Protein AF-A0A7R9KRB8-F1 (afdb_monomer_lite)

Structure (mmCIF, N/CA/C/O backbone):
data_AF-A0A7R9KRB8-F1
#
_entry.id   AF-A0A7R9KRB8-F1
#
loop_
_atom_site.group_PDB
_atom_site.id
_atom_site.type_symbol
_atom_site.label_atom_id
_atom_site.label_alt_id
_atom_site.label_comp_id
_atom_site.label_asym_id
_atom_site.label_entity_id
_atom_site.label_seq_id
_atom_site.pdbx_PDB_ins_code
_atom_site.Cartn_x
_atom_site.Cartn_y
_atom_site.Cartn_z
_atom_site.occupancy
_atom_site.B_iso_or_equiv
_atom_site.auth_seq_id
_atom_site.auth_comp_id
_atom_site.auth_asym_id
_atom_site.auth_atom_id
_atom_site.pdbx_PDB_model_num
ATOM 1 N N . MET A 1 1 ? -41.876 3.406 132.185 1.00 37.59 1 MET A N 1
ATOM 2 C CA . MET A 1 1 ? -42.621 2.315 131.528 1.00 37.59 1 MET A CA 1
ATOM 3 C C . MET A 1 1 ? -42.633 2.587 130.042 1.00 37.59 1 MET A C 1
ATOM 5 O O . MET A 1 1 ? -43.017 3.668 129.621 1.00 37.59 1 MET A O 1
ATOM 9 N N . SER A 1 2 ? -42.085 1.632 129.310 1.00 41.81 2 SER A N 1
ATOM 10 C CA . SER A 1 2 ? -41.877 1.584 127.869 1.00 41.81 2 SER A CA 1
ATOM 11 C C . SER A 1 2 ? -43.194 1.666 127.100 1.00 41.81 2 SER A C 1
ATOM 13 O O . SER A 1 2 ? -44.158 1.015 127.492 1.00 41.81 2 SER A O 1
ATOM 15 N N . ASN A 1 3 ? -43.205 2.352 125.956 1.00 42.97 3 ASN A N 1
ATOM 16 C CA . ASN A 1 3 ? -43.980 1.861 124.822 1.00 42.97 3 ASN A CA 1
ATOM 17 C C . ASN A 1 3 ? -43.290 2.239 123.508 1.00 42.97 3 ASN A C 1
ATOM 19 O O . ASN A 1 3 ? -43.090 3.409 123.193 1.00 42.97 3 ASN A O 1
ATOM 23 N N . GLN A 1 4 ? -42.863 1.202 122.799 1.00 48.78 4 GLN A N 1
ATOM 24 C CA . G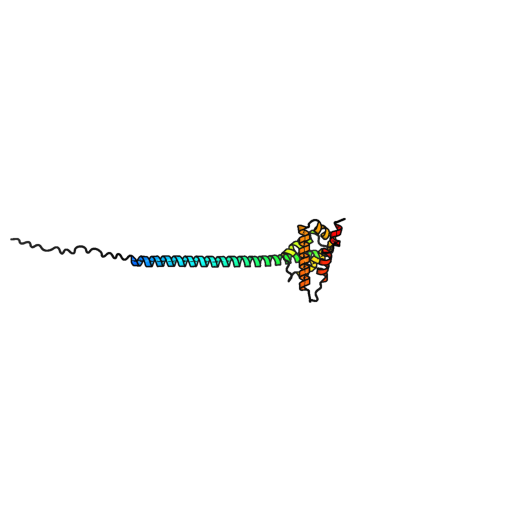LN A 1 4 ? -42.129 1.223 121.545 1.00 48.78 4 GLN A CA 1
ATOM 25 C C . GLN A 1 4 ? -43.166 0.984 120.444 1.00 48.78 4 GLN A C 1
ATOM 27 O O . GLN A 1 4 ? -43.816 -0.059 120.444 1.00 48.78 4 GLN A O 1
ATOM 32 N N . MET A 1 5 ? -43.365 1.950 119.544 1.00 44.25 5 MET A N 1
ATOM 33 C CA . MET A 1 5 ? -44.332 1.830 118.449 1.00 44.25 5 MET A CA 1
ATOM 34 C C . MET A 1 5 ? -43.597 1.727 117.108 1.00 44.25 5 MET A C 1
ATOM 36 O O . MET A 1 5 ? -42.874 2.632 116.701 1.00 44.25 5 MET A O 1
ATOM 40 N N . PHE A 1 6 ? -43.770 0.568 116.475 1.00 51.28 6 PHE A N 1
ATOM 41 C CA . PHE A 1 6 ? -43.359 0.210 115.119 1.00 51.28 6 PHE A CA 1
ATOM 42 C C . PHE A 1 6 ? -44.205 0.932 114.056 1.00 51.28 6 PHE A C 1
ATOM 44 O O . PHE A 1 6 ? -45.416 1.066 114.218 1.00 51.28 6 PHE A O 1
ATOM 51 N N . GLY A 1 7 ? -43.589 1.254 112.917 1.00 51.91 7 GLY A N 1
ATOM 52 C CA . GLY A 1 7 ? -44.256 1.554 111.641 1.00 51.91 7 GLY A CA 1
ATOM 53 C C . GLY A 1 7 ? -43.332 2.372 110.735 1.00 51.91 7 GLY A C 1
ATOM 54 O O . GLY A 1 7 ? -42.662 3.274 111.214 1.00 51.91 7 GLY A O 1
ATOM 55 N N . TYR A 1 8 ? -43.187 2.139 109.436 1.00 47.53 8 TYR A N 1
ATOM 56 C CA . TYR A 1 8 ? -43.661 1.109 108.512 1.00 47.53 8 TYR A CA 1
ATOM 57 C C . TYR A 1 8 ? -42.683 1.213 107.317 1.00 47.53 8 TYR A C 1
ATOM 59 O O . TYR A 1 8 ? -42.335 2.323 106.917 1.00 47.53 8 TYR A O 1
ATOM 67 N N . PHE A 1 9 ? -42.155 0.101 106.802 1.00 59.69 9 PHE A N 1
ATOM 68 C CA . PHE A 1 9 ? -41.249 0.101 105.644 1.00 59.69 9 PHE A CA 1
ATOM 69 C C . PHE A 1 9 ? -42.075 0.339 104.373 1.00 59.69 9 PHE A C 1
ATOM 71 O O . PHE A 1 9 ? -42.878 -0.515 104.000 1.00 59.69 9 PHE A O 1
ATOM 78 N N . ASP A 1 10 ? -41.909 1.503 103.743 1.00 55.25 10 ASP A N 1
ATOM 79 C CA . ASP A 1 10 ? -42.613 1.882 102.515 1.00 55.25 10 ASP A CA 1
ATOM 80 C C . ASP A 1 10 ? -41.966 1.155 101.328 1.00 55.25 10 ASP A C 1
ATOM 82 O O . ASP A 1 10 ? -40.911 1.527 100.810 1.00 55.25 10 ASP A O 1
ATOM 86 N N . GLY A 1 11 ? -42.534 -0.002 100.999 1.00 60.03 11 GLY A N 1
ATOM 87 C CA . GLY A 1 11 ? -42.028 -0.895 99.971 1.00 60.03 11 GLY A CA 1
ATOM 88 C C . GLY A 1 11 ? -42.257 -0.343 98.570 1.00 60.03 11 GLY A C 1
ATOM 89 O O . GLY A 1 11 ? -43.157 -0.814 97.879 1.00 60.03 11 GLY A O 1
ATOM 90 N N . ASP A 1 12 ? -41.400 0.566 98.100 1.00 58.06 12 ASP A N 1
ATOM 91 C CA . ASP A 1 12 ? -41.317 0.863 96.667 1.00 58.06 12 ASP A CA 1
ATOM 92 C C . ASP A 1 12 ? -40.501 -0.247 95.976 1.00 58.06 12 ASP A C 1
ATOM 94 O O . ASP A 1 12 ? -39.284 -0.194 95.762 1.00 58.06 12 ASP A O 1
ATOM 98 N N . PHE A 1 13 ? -41.194 -1.362 95.743 1.00 60.25 13 PHE A N 1
ATOM 99 C CA . PHE A 1 13 ? -40.673 -2.569 95.119 1.00 60.25 13 PHE A CA 1
ATOM 100 C C . PHE A 1 13 ? -40.268 -2.257 93.672 1.00 60.25 13 PHE A C 1
ATOM 102 O O . PHE A 1 13 ? -41.105 -1.906 92.842 1.00 60.25 13 PHE A O 1
ATOM 109 N N . ARG A 1 14 ? -38.967 -2.396 93.378 1.00 61.25 14 ARG A N 1
ATOM 110 C CA . ARG A 1 14 ? -38.316 -2.267 92.058 1.00 61.25 14 ARG A CA 1
ATOM 111 C C . ARG A 1 14 ? -39.286 -2.448 90.878 1.00 61.25 14 ARG A C 1
ATOM 113 O O . ARG A 1 14 ? -39.658 -3.575 90.539 1.00 61.25 14 ARG A O 1
ATOM 120 N N . ARG A 1 15 ? -39.642 -1.350 90.201 1.00 64.94 15 ARG A N 1
ATOM 121 C CA . ARG A 1 15 ? -40.365 -1.406 88.921 1.00 64.94 15 ARG A CA 1
ATOM 122 C C . ARG A 1 15 ? -39.538 -2.210 87.917 1.00 64.94 15 ARG A C 1
ATOM 124 O O . ARG A 1 15 ? -38.358 -1.928 87.709 1.00 64.94 15 ARG A O 1
ATOM 131 N N . ARG A 1 16 ? -40.147 -3.222 87.292 1.00 65.81 16 ARG A N 1
ATOM 132 C CA . ARG A 1 16 ? -39.513 -3.947 86.182 1.00 65.81 16 ARG A CA 1
ATOM 133 C C . ARG A 1 16 ? -39.271 -2.959 85.030 1.00 65.81 16 ARG A C 1
ATOM 135 O O . ARG A 1 16 ? -40.171 -2.170 84.738 1.00 65.81 16 ARG A O 1
ATOM 142 N N . PRO A 1 17 ? -38.102 -2.986 84.370 1.00 66.75 17 PRO A N 1
ATOM 143 C CA . PRO A 1 17 ? -37.862 -2.132 83.215 1.00 66.75 17 PRO A CA 1
ATOM 144 C C . PRO A 1 17 ? -38.859 -2.483 82.104 1.00 66.75 17 PRO A C 1
ATOM 146 O O . PRO A 1 17 ? -39.008 -3.652 81.747 1.00 66.75 17 PRO A O 1
ATOM 149 N N . GLN A 1 18 ? -39.551 -1.479 81.560 1.00 65.00 18 GLN A N 1
ATOM 150 C CA . GLN A 1 18 ? -40.370 -1.661 80.364 1.00 65.00 18 GLN A CA 1
ATOM 151 C C . GLN A 1 18 ? -39.440 -1.961 79.183 1.00 65.00 18 GLN A C 1
ATOM 153 O O . GLN A 1 18 ? -38.725 -1.083 78.703 1.00 65.00 18 GLN A O 1
ATOM 158 N N . GLN A 1 19 ? -39.423 -3.212 78.728 1.00 65.69 19 GLN A N 1
ATOM 159 C CA . GLN A 1 19 ? -38.705 -3.605 77.521 1.00 65.69 19 GLN A CA 1
ATOM 160 C C . GLN A 1 19 ? -39.607 -3.400 76.305 1.00 65.69 19 GLN A C 1
ATOM 162 O O . GLN A 1 19 ? -40.606 -4.098 76.134 1.00 65.69 19 GLN A O 1
ATOM 167 N N . SER A 1 20 ? -39.247 -2.451 75.441 1.00 63.66 20 SER A N 1
ATOM 168 C CA . SER A 1 20 ? -39.854 -2.340 74.119 1.00 63.66 20 SER A CA 1
ATOM 169 C C . SER A 1 20 ? -39.277 -3.427 73.203 1.00 63.66 20 SER A C 1
ATOM 171 O O . SER A 1 20 ? -38.122 -3.386 72.788 1.00 63.66 20 SER A O 1
ATOM 173 N N . LEU A 1 21 ? -40.099 -4.416 72.849 1.00 61.06 21 LEU A N 1
ATOM 174 C CA . LEU A 1 21 ? -39.778 -5.461 71.863 1.00 61.06 21 LEU A CA 1
ATOM 175 C C . LEU A 1 21 ? -39.937 -4.943 70.415 1.00 61.06 21 LEU A C 1
ATOM 177 O O . LEU A 1 21 ? -40.428 -5.638 69.528 1.00 61.06 21 LEU A O 1
ATOM 181 N N . GLY A 1 22 ? -39.571 -3.682 70.169 1.00 58.72 22 GLY A N 1
ATOM 182 C CA . GLY A 1 22 ? -39.766 -2.991 68.894 1.00 58.72 22 GLY A CA 1
ATOM 183 C C . GLY A 1 22 ? -38.735 -3.396 67.839 1.00 58.72 22 GLY A C 1
ATOM 184 O O . GLY A 1 22 ? -37.828 -2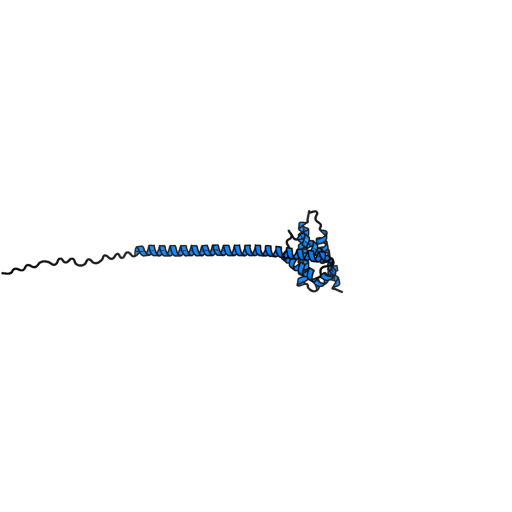.629 67.535 1.00 58.72 22 GLY A O 1
ATOM 185 N N . GLY A 1 23 ? -38.862 -4.599 67.272 1.00 57.09 23 GLY A N 1
ATOM 186 C CA . GLY A 1 23 ? -37.999 -5.100 66.188 1.00 57.09 23 GLY A CA 1
ATOM 187 C C . GLY A 1 23 ? -38.327 -4.562 64.785 1.00 57.09 23 GLY A C 1
ATOM 188 O O . GLY A 1 23 ? -37.501 -4.669 63.883 1.00 57.09 23 GLY A O 1
ATOM 189 N N . SER A 1 24 ? -39.496 -3.943 64.602 1.00 55.19 24 SER A N 1
ATOM 190 C CA . SER A 1 24 ? -40.029 -3.500 63.298 1.00 55.19 24 SER A CA 1
ATOM 191 C C . SER A 1 24 ? -39.177 -2.418 62.604 1.00 55.19 24 SER A C 1
ATOM 193 O O . SER A 1 24 ? -39.033 -2.427 61.382 1.00 55.19 24 SER A O 1
ATOM 195 N N . HIS A 1 25 ? -38.521 -1.533 63.362 1.00 55.47 25 HIS A N 1
ATOM 196 C CA . HIS A 1 25 ? -37.735 -0.431 62.787 1.00 55.47 25 HIS A CA 1
ATOM 197 C C . HIS A 1 25 ? -36.377 -0.873 62.202 1.00 55.47 25 HIS A C 1
ATOM 199 O O . HIS A 1 25 ? -35.818 -0.215 61.326 1.00 55.47 25 HIS A O 1
ATOM 205 N N . ARG A 1 26 ? -35.844 -2.024 62.643 1.00 59.38 26 ARG A N 1
ATOM 206 C CA . ARG A 1 26 ? -34.577 -2.578 62.130 1.00 59.38 26 ARG A CA 1
ATOM 207 C C . ARG A 1 26 ? -34.716 -3.198 60.741 1.00 59.38 26 ARG A C 1
ATOM 209 O O . ARG A 1 26 ? -33.740 -3.231 59.995 1.00 59.38 26 ARG A O 1
ATOM 216 N N . GLU A 1 27 ? -35.898 -3.691 60.385 1.00 59.88 27 GLU A N 1
ATOM 217 C CA . GLU A 1 27 ? -36.124 -4.368 59.105 1.00 59.88 27 GLU A CA 1
ATOM 218 C C . GLU A 1 27 ? -36.178 -3.374 57.939 1.00 59.88 27 GLU A C 1
ATOM 220 O O . GLU A 1 27 ? -35.504 -3.573 56.928 1.00 59.88 27 GLU A O 1
ATOM 225 N N . THR A 1 28 ? -36.850 -2.236 58.136 1.00 62.00 28 THR A N 1
ATOM 226 C CA . THR A 1 28 ? -36.829 -1.096 57.205 1.00 62.00 28 THR A CA 1
ATOM 227 C C . THR A 1 28 ? -35.417 -0.527 57.056 1.00 62.00 28 THR A C 1
ATOM 229 O O . THR A 1 28 ? -34.966 -0.288 55.938 1.00 62.00 28 THR A O 1
ATOM 232 N N . GLN A 1 29 ? -34.666 -0.399 58.156 1.00 73.19 29 GLN A N 1
ATOM 233 C CA . GLN A 1 29 ? -33.273 0.059 58.126 1.00 73.19 29 GLN A CA 1
ATOM 234 C C . GLN A 1 29 ? -32.351 -0.918 57.371 1.00 73.19 29 GLN A C 1
ATOM 236 O O . GLN A 1 29 ? -31.509 -0.498 56.581 1.00 73.19 29 GLN A O 1
ATOM 241 N N . ARG A 1 30 ? -32.526 -2.234 57.551 1.00 79.88 30 ARG A N 1
ATOM 242 C CA . ARG A 1 30 ? -31.774 -3.262 56.812 1.00 79.88 30 ARG A CA 1
ATOM 243 C C . ARG A 1 30 ? -32.102 -3.247 55.320 1.00 79.88 30 ARG A C 1
ATOM 245 O O . ARG A 1 30 ? -31.184 -3.331 54.510 1.00 79.88 30 ARG A O 1
ATOM 252 N N . GLN A 1 31 ? -33.378 -3.143 54.951 1.00 82.12 31 GLN A N 1
ATOM 253 C CA . GLN A 1 31 ? -33.792 -3.055 53.547 1.00 82.12 31 GLN A CA 1
ATOM 254 C C . GLN A 1 31 ? -33.225 -1.804 52.869 1.00 82.12 31 GLN A C 1
ATOM 256 O O . GLN A 1 31 ? -32.686 -1.908 51.770 1.00 82.12 31 GLN A O 1
ATOM 261 N N . GLN A 1 32 ? -33.237 -0.656 53.550 1.00 83.62 32 GLN A N 1
ATOM 262 C CA . GLN A 1 32 ? -32.617 0.578 53.056 1.00 83.62 32 GLN A CA 1
ATOM 263 C C . GLN A 1 32 ? -31.101 0.433 52.860 1.00 83.62 32 GLN A C 1
ATOM 265 O O . GLN A 1 32 ? -30.566 0.865 51.840 1.00 83.62 32 GLN A O 1
ATOM 270 N N . LEU A 1 33 ? -30.398 -0.222 53.792 1.00 84.50 33 LEU A N 1
ATOM 271 C CA . LEU A 1 33 ? -28.965 -0.509 53.647 1.00 84.50 33 LEU A CA 1
ATOM 272 C C . LEU A 1 33 ? -28.678 -1.440 52.460 1.00 84.50 33 LEU A C 1
ATOM 274 O O . LEU A 1 33 ? -27.718 -1.219 51.724 1.00 84.50 33 LEU A O 1
ATOM 278 N N . LEU A 1 34 ? -29.511 -2.464 52.255 1.00 89.44 34 LEU A N 1
ATOM 279 C CA . LEU A 1 34 ? -29.391 -3.380 51.118 1.00 89.44 34 LEU A CA 1
ATOM 280 C C . LEU A 1 34 ? -29.654 -2.671 49.788 1.00 89.44 34 LEU A C 1
ATOM 282 O O . LEU A 1 34 ? -28.909 -2.888 48.834 1.00 89.44 34 LEU A O 1
ATOM 286 N N . GLN A 1 35 ? -30.669 -1.808 49.733 1.00 90.50 35 GLN A N 1
ATOM 287 C CA . GLN A 1 35 ? -30.987 -1.021 48.546 1.00 90.50 35 GLN A CA 1
ATOM 288 C C . GLN A 1 35 ? -29.840 -0.071 48.194 1.00 90.50 35 GLN A C 1
ATOM 290 O O . GLN A 1 35 ? -29.365 -0.088 47.061 1.00 90.50 35 GLN A O 1
ATOM 295 N N . LYS A 1 36 ? -29.315 0.664 49.179 1.00 91.06 36 LYS A N 1
ATOM 296 C CA . LYS A 1 36 ? -28.156 1.541 48.985 1.00 91.06 36 LYS A CA 1
ATOM 297 C C . LYS A 1 36 ? -26.931 0.765 48.491 1.00 91.06 36 LYS A C 1
ATOM 299 O O . LYS A 1 36 ? -26.280 1.174 47.536 1.00 91.06 36 LYS A O 1
ATOM 304 N N . ALA A 1 37 ? -26.648 -0.398 49.081 1.00 92.19 37 ALA A N 1
ATOM 305 C CA . ALA A 1 37 ? -25.544 -1.249 48.642 1.00 92.19 37 ALA A CA 1
ATOM 306 C C . ALA A 1 37 ? -25.741 -1.800 47.215 1.00 92.19 37 ALA A C 1
ATOM 308 O O . ALA A 1 37 ? -24.759 -2.004 46.498 1.00 92.19 37 ALA A O 1
ATOM 309 N N . ALA A 1 38 ? -26.984 -2.066 46.799 1.00 93.19 38 ALA A N 1
ATOM 310 C CA . ALA A 1 38 ? -27.311 -2.501 45.442 1.00 93.19 38 ALA A CA 1
ATOM 311 C C . ALA A 1 38 ? -27.150 -1.361 44.423 1.00 93.19 38 ALA A C 1
ATOM 313 O O . ALA A 1 38 ? -26.552 -1.573 43.369 1.00 93.19 38 ALA A O 1
ATOM 314 N N . GLU A 1 39 ? -27.607 -0.154 44.757 1.00 93.69 39 GLU A N 1
ATOM 315 C CA . GLU A 1 39 ? -27.417 1.051 43.941 1.00 93.69 39 GLU A CA 1
ATOM 316 C C . GLU A 1 39 ? -25.924 1.368 43.768 1.00 93.69 39 GLU A C 1
ATOM 318 O O . GLU A 1 39 ? -25.446 1.464 42.641 1.00 93.69 39 GLU A O 1
ATOM 323 N N . GLU A 1 40 ? -25.138 1.352 44.848 1.00 94.25 40 GLU A N 1
ATOM 324 C CA . GLU A 1 40 ? -23.680 1.541 44.785 1.00 94.25 40 GLU A CA 1
ATOM 325 C C . GLU A 1 40 ? -22.958 0.467 43.950 1.00 94.25 40 GLU A C 1
ATOM 327 O O . GLU A 1 40 ? -21.878 0.706 43.400 1.00 94.25 40 GLU A O 1
ATOM 332 N N . ARG A 1 41 ? -23.488 -0.761 43.874 1.00 94.00 41 ARG A N 1
ATOM 333 C CA . ARG A 1 41 ? -22.947 -1.800 42.977 1.00 94.00 41 ARG A CA 1
ATOM 334 C C . ARG A 1 41 ? -23.279 -1.489 41.526 1.00 94.00 41 ARG A C 1
ATOM 336 O O . ARG A 1 41 ? -22.373 -1.536 40.696 1.00 94.00 41 ARG A O 1
ATOM 343 N N . ARG A 1 42 ? -24.531 -1.130 41.243 1.00 95.88 42 ARG A N 1
ATOM 344 C CA . ARG A 1 42 ? -24.981 -0.753 39.900 1.00 95.88 42 ARG A CA 1
ATOM 345 C C . ARG A 1 42 ? -24.167 0.420 39.359 1.00 95.88 42 ARG A C 1
ATOM 347 O O . ARG A 1 42 ? -23.668 0.342 38.241 1.00 95.88 42 ARG A O 1
ATOM 354 N N . ASP A 1 43 ? -23.945 1.446 40.173 1.00 96.62 43 ASP A N 1
ATOM 355 C CA . ASP A 1 43 ? -23.185 2.632 39.773 1.00 96.62 43 ASP A CA 1
ATOM 356 C C . ASP A 1 43 ? -21.711 2.291 39.495 1.00 96.62 43 ASP A C 1
ATOM 358 O O . ASP A 1 43 ? -21.118 2.767 38.522 1.00 96.62 43 ASP A O 1
ATOM 362 N N . ARG A 1 44 ? -21.112 1.395 40.296 1.00 95.94 44 ARG A N 1
ATOM 363 C CA . ARG A 1 44 ? -19.754 0.881 40.043 1.00 95.94 44 ARG A CA 1
ATOM 364 C C . ARG A 1 44 ? -19.668 0.079 38.748 1.00 95.94 44 ARG A C 1
ATOM 366 O O . ARG A 1 44 ? -18.684 0.211 38.021 1.00 95.94 44 ARG A O 1
ATOM 373 N N . GLU A 1 45 ? -20.654 -0.762 38.458 1.00 96.88 45 GLU A N 1
ATOM 374 C CA . GLU A 1 45 ? -20.706 -1.536 37.214 1.00 96.88 45 GLU A CA 1
ATOM 375 C C . GLU A 1 45 ? -20.904 -0.636 35.995 1.00 96.88 45 GLU A C 1
ATOM 377 O O . GLU A 1 45 ? -20.213 -0.805 34.987 1.00 96.88 45 GLU A O 1
ATOM 382 N N . GLU A 1 46 ? -21.769 0.370 36.099 1.00 97.00 46 GLU A N 1
ATOM 383 C CA . GLU A 1 46 ? -21.975 1.348 35.039 1.00 97.00 46 GLU A CA 1
ATOM 384 C C . GLU A 1 46 ? -20.701 2.159 34.770 1.00 97.00 46 GLU A C 1
ATOM 386 O O . GLU A 1 46 ? -20.289 2.299 33.614 1.00 97.00 46 GLU A O 1
ATOM 391 N N . LEU A 1 47 ? -20.014 2.626 35.817 1.00 97.38 47 LEU A N 1
ATOM 392 C CA . LEU A 1 47 ? -18.740 3.329 35.679 1.00 97.38 47 LEU A CA 1
ATOM 393 C C . LEU A 1 47 ? -17.664 2.448 35.029 1.00 97.38 47 LEU A C 1
ATOM 395 O O . LEU A 1 47 ? -16.939 2.912 34.143 1.00 97.38 47 LEU A O 1
ATOM 399 N N . ARG A 1 48 ? -17.574 1.169 35.420 1.00 97.81 48 ARG A N 1
ATOM 400 C CA . ARG A 1 48 ? -16.662 0.196 34.792 1.00 97.81 48 ARG A CA 1
ATOM 401 C C . ARG A 1 48 ? -16.991 0.011 33.317 1.00 97.81 48 ARG A C 1
ATOM 403 O O . ARG A 1 48 ? -16.088 0.056 32.486 1.00 97.81 48 ARG A O 1
ATOM 410 N N . ARG A 1 49 ? -18.273 -0.140 32.974 1.00 97.56 49 ARG A N 1
ATOM 411 C CA . ARG A 1 49 ? -18.725 -0.277 31.584 1.00 97.56 49 ARG A CA 1
ATOM 412 C C . ARG A 1 49 ? -18.350 0.951 30.759 1.00 97.56 49 ARG A C 1
ATOM 414 O O . ARG A 1 49 ? -17.741 0.799 29.704 1.00 97.56 49 ARG A O 1
ATOM 421 N N . ARG A 1 50 ? -18.650 2.156 31.253 1.00 97.94 50 ARG A N 1
ATOM 422 C CA . ARG A 1 50 ? -18.304 3.422 30.583 1.00 97.94 50 ARG A CA 1
ATOM 423 C C . ARG A 1 50 ? -16.793 3.552 30.382 1.00 97.94 50 ARG A C 1
ATOM 425 O O . ARG A 1 50 ? -16.353 3.870 29.279 1.00 97.94 50 ARG A O 1
ATOM 432 N N . THR A 1 51 ? -16.006 3.236 31.409 1.00 98.31 51 THR A N 1
ATOM 433 C CA . THR A 1 51 ? -14.536 3.244 31.339 1.00 98.31 51 THR A CA 1
ATOM 434 C C . THR A 1 51 ? -14.016 2.255 30.296 1.00 98.31 51 THR A C 1
ATOM 436 O O . THR A 1 51 ? -13.197 2.625 29.459 1.00 98.31 51 THR A O 1
ATOM 439 N N . ASN A 1 52 ? -14.531 1.024 30.275 1.00 98.31 52 ASN A N 1
ATOM 440 C CA . ASN A 1 52 ? -14.129 0.013 29.296 1.00 98.31 52 ASN A CA 1
ATOM 441 C C . ASN A 1 52 ? -14.472 0.438 27.863 1.00 98.31 52 ASN A C 1
ATOM 443 O O . ASN A 1 52 ? -13.627 0.336 26.975 1.00 98.31 52 ASN A O 1
ATOM 447 N N . CYS A 1 53 ? -15.673 0.979 27.637 1.00 98.25 53 CYS A N 1
ATOM 448 C CA . CYS A 1 53 ? -16.048 1.535 26.337 1.00 98.25 53 CYS A CA 1
ATOM 449 C C . CYS A 1 53 ? -15.093 2.661 25.914 1.00 98.25 53 CYS A C 1
ATOM 451 O O . CYS A 1 53 ? -14.626 2.675 24.774 1.00 98.25 53 CYS A O 1
ATOM 453 N N . ALA A 1 54 ? -14.749 3.568 26.834 1.00 98.44 54 ALA A N 1
ATOM 454 C CA . ALA A 1 54 ? -13.795 4.637 26.563 1.00 98.44 54 ALA A CA 1
ATOM 455 C C . ALA A 1 54 ? -12.405 4.089 26.195 1.00 98.44 54 ALA A C 1
ATOM 457 O O . ALA A 1 54 ? -11.810 4.563 25.230 1.00 98.44 54 ALA A O 1
ATOM 458 N N . ILE A 1 55 ? -11.905 3.064 26.896 1.00 98.38 55 ILE A N 1
ATOM 459 C CA . ILE A 1 55 ? -10.612 2.426 26.597 1.00 98.38 55 ILE A CA 1
ATOM 460 C C . ILE A 1 55 ? -10.599 1.838 25.183 1.00 98.38 55 ILE A C 1
ATOM 462 O O . ILE A 1 55 ? -9.634 2.060 24.452 1.00 98.38 55 ILE A O 1
ATOM 466 N N . VAL A 1 56 ? -11.660 1.132 24.781 1.00 98.44 56 VAL A N 1
ATOM 467 C CA . VAL A 1 56 ? -11.772 0.529 23.440 1.00 98.44 56 VAL A CA 1
ATOM 468 C C . VAL A 1 56 ? -11.760 1.601 22.350 1.00 98.44 56 VAL A C 1
ATOM 470 O O . VAL A 1 56 ? -11.019 1.492 21.373 1.00 98.44 56 VAL A O 1
ATOM 473 N N . ILE A 1 57 ? -12.533 2.674 22.529 1.00 98.25 57 ILE A N 1
ATOM 474 C CA . ILE A 1 57 ? -12.565 3.787 21.571 1.00 98.25 57 ILE A CA 1
ATOM 475 C C . ILE A 1 57 ? -11.187 4.455 21.488 1.00 98.25 57 ILE A C 1
ATOM 477 O O . ILE A 1 57 ? -10.664 4.700 20.400 1.00 98.25 57 ILE A O 1
ATOM 481 N N . GLN A 1 58 ? -10.566 4.725 22.636 1.00 98.38 58 GLN A N 1
ATOM 482 C CA . GLN A 1 58 ? -9.260 5.370 22.690 1.00 98.38 58 GLN A CA 1
ATOM 483 C C . GLN A 1 58 ? -8.156 4.512 22.068 1.00 98.38 58 GLN A C 1
ATOM 485 O O . GLN A 1 58 ? -7.328 5.045 21.331 1.00 98.38 58 GLN A O 1
ATOM 490 N N . SER A 1 59 ? -8.111 3.207 22.346 1.00 98.19 59 SER A N 1
ATOM 491 C CA . SER A 1 59 ? -7.100 2.310 21.777 1.00 98.19 59 SER A CA 1
ATOM 492 C C . SER A 1 59 ? -7.240 2.216 20.258 1.00 98.19 59 SER A C 1
ATOM 494 O O . SER A 1 59 ? -6.236 2.311 19.549 1.00 98.19 59 SER A O 1
ATOM 496 N N . PHE A 1 60 ? -8.475 2.161 19.752 1.00 98.38 60 PHE A N 1
ATOM 497 C CA . PHE A 1 60 ? -8.754 2.211 18.321 1.00 98.38 60 PHE A CA 1
ATOM 498 C C . PHE A 1 60 ? -8.246 3.512 17.684 1.00 98.38 60 PHE A C 1
ATOM 500 O O . PHE A 1 60 ? -7.494 3.467 16.708 1.00 98.38 60 PHE A O 1
ATOM 507 N N . ILE A 1 61 ? -8.592 4.672 18.256 1.00 98.44 61 ILE A N 1
ATOM 508 C CA . ILE A 1 61 ? -8.153 5.980 17.743 1.00 98.44 61 ILE A CA 1
ATOM 509 C C . ILE A 1 61 ? -6.626 6.090 17.769 1.00 98.44 61 ILE A C 1
ATOM 511 O O . ILE A 1 61 ? -6.027 6.488 16.768 1.00 98.44 61 ILE A O 1
ATOM 515 N N . ARG A 1 62 ? -5.978 5.702 18.876 1.00 98.44 62 ARG A N 1
ATOM 516 C CA . ARG A 1 62 ? -4.510 5.685 18.983 1.00 98.44 62 ARG A CA 1
ATOM 517 C C . ARG A 1 62 ? -3.892 4.809 17.894 1.00 98.44 62 ARG A C 1
ATOM 519 O O . ARG A 1 62 ? -2.959 5.255 17.232 1.00 98.44 62 ARG A O 1
ATOM 526 N N . GLY A 1 63 ? -4.450 3.623 17.645 1.00 98.19 63 GLY A N 1
ATOM 527 C CA . GLY A 1 63 ? -4.016 2.736 16.563 1.00 98.19 63 GLY A CA 1
ATOM 528 C C . GLY A 1 63 ? -4.172 3.364 15.174 1.00 98.19 63 GLY A C 1
ATOM 529 O O . GLY A 1 63 ? -3.249 3.315 14.363 1.00 98.19 63 GLY A O 1
ATOM 530 N N . CYS A 1 64 ? -5.303 4.018 14.901 1.00 97.62 64 CYS A N 1
ATOM 531 C CA . CYS A 1 64 ? -5.531 4.743 13.649 1.00 97.62 64 CYS A CA 1
ATOM 532 C C . CYS A 1 64 ? -4.519 5.878 13.438 1.00 97.62 64 CYS A C 1
ATOM 534 O O . CYS A 1 64 ? -3.973 6.026 12.344 1.00 97.62 64 CYS A O 1
ATOM 536 N N . LEU A 1 65 ? -4.248 6.671 14.478 1.00 98.00 65 LEU A N 1
ATOM 537 C CA . LEU A 1 65 ? -3.271 7.758 14.419 1.00 98.00 65 LEU A CA 1
ATOM 538 C C . LEU A 1 65 ? -1.845 7.230 14.237 1.00 98.00 65 LEU A C 1
ATOM 540 O O . LEU A 1 65 ? -1.102 7.785 13.430 1.00 98.00 65 LEU A O 1
ATOM 544 N N . ALA A 1 66 ? -1.479 6.148 14.928 1.00 98.00 66 ALA A N 1
ATOM 545 C CA . ALA A 1 66 ? -0.180 5.501 14.777 1.00 98.00 66 ALA A CA 1
ATOM 546 C C . ALA A 1 66 ? 0.038 5.002 13.341 1.00 98.00 66 ALA A C 1
ATOM 548 O O . ALA A 1 66 ? 1.048 5.345 12.732 1.00 98.00 66 ALA A O 1
ATOM 549 N N . ARG A 1 67 ? -0.942 4.302 12.749 1.00 96.06 67 ARG A N 1
ATOM 550 C CA . ARG A 1 67 ? -0.865 3.860 11.344 1.00 96.06 67 ARG A CA 1
ATOM 551 C C . ARG A 1 67 ? -0.728 5.031 10.373 1.00 96.06 67 ARG A C 1
ATOM 553 O O . ARG A 1 67 ? 0.098 4.970 9.469 1.00 96.06 67 ARG A O 1
ATOM 560 N N . LYS A 1 68 ? -1.483 6.120 10.575 1.00 95.81 68 LYS A N 1
ATOM 561 C CA . LYS A 1 68 ? -1.355 7.337 9.751 1.00 95.81 68 LYS A CA 1
ATOM 562 C C . LYS A 1 68 ? 0.045 7.948 9.840 1.00 95.81 68 LYS A C 1
ATOM 564 O O . LYS A 1 68 ? 0.593 8.326 8.809 1.00 95.81 68 LYS A O 1
ATOM 569 N N . ARG A 1 69 ? 0.617 8.034 11.046 1.00 97.12 69 ARG A N 1
ATOM 570 C CA . ARG A 1 69 ? 1.989 8.524 11.258 1.00 97.12 69 ARG A CA 1
ATOM 571 C C . ARG A 1 69 ? 3.007 7.620 10.568 1.00 97.12 69 ARG A C 1
ATOM 573 O O . ARG A 1 69 ? 3.819 8.134 9.811 1.00 97.12 69 ARG A O 1
ATOM 580 N N . GLN A 1 70 ? 2.892 6.303 10.738 1.00 97.06 70 GLN A N 1
ATOM 581 C CA . GLN A 1 70 ? 3.779 5.334 10.093 1.00 97.06 70 GLN A CA 1
ATOM 582 C C . GLN A 1 70 ? 3.724 5.446 8.567 1.00 97.06 70 GLN A C 1
ATOM 584 O O . GLN A 1 70 ? 4.755 5.598 7.929 1.00 97.06 70 GLN A O 1
ATOM 589 N N . CYS A 1 71 ? 2.528 5.480 7.974 1.00 96.50 71 CYS A N 1
ATOM 590 C CA . CYS A 1 71 ? 2.386 5.636 6.524 1.00 96.50 71 CYS A CA 1
ATOM 591 C C . CYS A 1 71 ? 2.925 6.985 6.020 1.00 96.50 71 CYS A C 1
ATOM 593 O O . CYS A 1 71 ? 3.292 7.107 4.856 1.00 96.50 71 CYS A O 1
ATOM 595 N N . SER A 1 72 ? 2.909 8.032 6.850 1.00 96.69 72 SER A N 1
ATOM 596 C CA . SER A 1 72 ? 3.505 9.324 6.497 1.00 96.69 72 SER A CA 1
ATOM 597 C C . SER A 1 72 ? 5.029 9.275 6.549 1.00 96.69 72 SER A C 1
ATOM 599 O O . SER A 1 72 ? 5.672 9.878 5.698 1.00 96.69 72 SER A O 1
ATOM 601 N N . GLN A 1 73 ? 5.588 8.568 7.531 1.00 97.56 73 GLN A N 1
ATOM 602 C CA . GLN A 1 73 ? 7.027 8.374 7.666 1.00 97.56 73 GLN A CA 1
ATOM 603 C C . GLN A 1 73 ? 7.574 7.520 6.517 1.00 97.56 73 GLN A C 1
ATOM 605 O O . GLN A 1 73 ? 8.497 7.955 5.840 1.00 97.56 73 GLN A O 1
ATOM 610 N N . MET A 1 74 ? 6.924 6.392 6.216 1.00 97.25 74 MET A N 1
ATOM 611 C CA . MET A 1 74 ? 7.301 5.525 5.093 1.00 97.25 74 MET A CA 1
ATOM 612 C C . MET A 1 74 ? 7.269 6.270 3.757 1.00 97.25 74 MET A C 1
ATOM 614 O O . MET A 1 74 ? 8.173 6.116 2.954 1.00 97.25 74 MET A O 1
ATOM 618 N N . ARG A 1 75 ? 6.275 7.143 3.522 1.00 97.25 75 ARG A N 1
ATOM 619 C CA . ARG A 1 75 ? 6.259 7.989 2.314 1.00 97.25 75 ARG A CA 1
ATOM 620 C C . ARG A 1 75 ? 7.483 8.887 2.213 1.00 97.25 75 ARG A C 1
ATOM 622 O O . ARG A 1 75 ? 8.022 9.039 1.127 1.00 97.25 75 ARG A O 1
ATOM 629 N N . LYS A 1 76 ? 7.895 9.491 3.328 1.00 97.19 76 LYS A N 1
ATOM 630 C CA . LYS A 1 76 ? 9.067 10.362 3.357 1.00 97.19 76 LYS A CA 1
ATOM 631 C C . LYS A 1 76 ? 10.338 9.569 3.051 1.00 97.19 76 LYS A C 1
ATOM 633 O O . LYS A 1 76 ? 11.120 9.986 2.212 1.00 97.19 76 LYS A O 1
ATOM 638 N N . GLU A 1 77 ? 10.508 8.415 3.688 1.00 96.81 77 GLU A N 1
ATOM 639 C CA . GLU A 1 77 ? 11.651 7.520 3.456 1.00 96.81 77 GLU A CA 1
ATOM 640 C C . GLU A 1 77 ? 11.692 7.010 2.009 1.00 96.81 77 GLU A C 1
ATOM 642 O O . GLU A 1 77 ? 12.756 6.973 1.383 1.00 96.81 77 GLU A O 1
ATOM 647 N N . TYR A 1 78 ? 10.523 6.693 1.455 1.00 97.19 78 TYR A N 1
ATOM 648 C CA . TYR A 1 78 ? 10.344 6.299 0.065 1.00 97.19 78 TYR A CA 1
ATOM 649 C C . TYR A 1 78 ? 10.750 7.422 -0.900 1.00 97.19 78 TYR A C 1
ATOM 651 O O . TYR A 1 78 ? 11.536 7.190 -1.818 1.00 97.19 78 TYR A O 1
ATOM 659 N N . ASP A 1 79 ? 10.277 8.649 -0.664 1.00 97.00 79 ASP A N 1
ATOM 660 C CA . ASP A 1 79 ? 10.632 9.827 -1.466 1.00 97.00 79 ASP A CA 1
ATOM 661 C C . ASP A 1 79 ? 12.133 10.125 -1.388 1.00 97.00 79 ASP A C 1
ATOM 663 O O . ASP A 1 79 ? 12.784 10.278 -2.420 1.00 97.00 79 ASP A O 1
ATOM 667 N N . ASP A 1 80 ? 12.711 10.104 -0.183 1.00 95.75 80 ASP A N 1
ATOM 668 C CA . ASP A 1 80 ? 14.148 10.295 0.025 1.00 95.75 80 ASP A CA 1
ATOM 669 C C . ASP A 1 80 ? 14.961 9.235 -0.747 1.00 95.75 80 ASP A C 1
ATOM 671 O O . ASP A 1 80 ? 16.0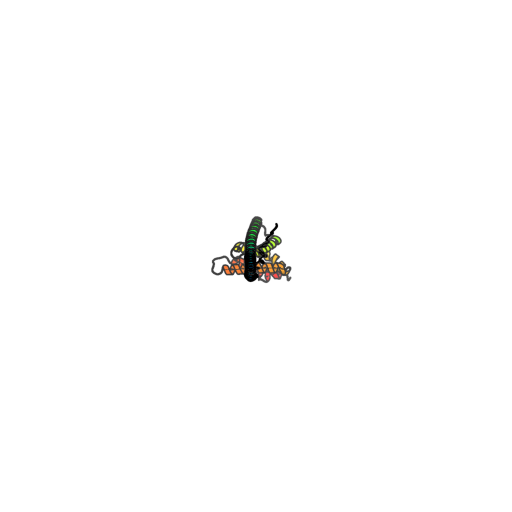55 9.510 -1.247 1.00 95.75 80 ASP A O 1
ATOM 675 N N . THR A 1 81 ? 14.445 8.007 -0.847 1.00 94.69 81 THR A N 1
ATOM 676 C CA . THR A 1 81 ? 15.074 6.911 -1.597 1.00 94.69 81 THR A CA 1
ATOM 677 C C . THR A 1 81 ? 14.975 7.125 -3.104 1.00 94.69 81 THR A C 1
ATOM 679 O O . THR A 1 81 ? 15.989 6.997 -3.795 1.00 94.69 81 THR A O 1
ATOM 682 N N . ILE A 1 82 ? 13.807 7.520 -3.616 1.00 94.56 82 ILE A N 1
ATOM 683 C CA . ILE A 1 82 ? 13.630 7.891 -5.027 1.00 94.56 82 ILE A CA 1
ATOM 684 C C . ILE A 1 82 ? 14.558 9.042 -5.413 1.00 94.56 82 ILE A C 1
ATOM 686 O O . ILE A 1 82 ? 15.183 8.989 -6.474 1.00 94.56 82 ILE A O 1
ATOM 690 N N . ASP A 1 83 ? 14.691 10.056 -4.562 1.00 94.06 83 ASP A N 1
ATOM 691 C CA . ASP A 1 83 ? 15.546 11.213 -4.822 1.00 94.06 83 ASP A CA 1
ATOM 692 C C . ASP A 1 83 ? 17.024 10.823 -4.905 1.00 94.06 83 ASP A C 1
ATOM 694 O O . ASP A 1 83 ? 17.752 11.315 -5.771 1.00 94.06 83 ASP A O 1
ATOM 698 N N . ARG A 1 84 ? 17.485 9.912 -4.036 1.00 92.62 84 ARG A N 1
ATOM 699 C CA . ARG A 1 84 ? 18.853 9.372 -4.106 1.00 92.62 84 ARG A CA 1
ATOM 700 C C . ARG A 1 84 ? 19.082 8.591 -5.398 1.00 92.62 84 ARG A C 1
ATOM 702 O O . ARG A 1 84 ? 20.084 8.822 -6.070 1.00 92.62 84 ARG A O 1
ATOM 709 N N . LEU A 1 85 ? 18.148 7.715 -5.766 1.00 91.25 85 LEU A N 1
ATOM 710 C CA . LEU A 1 85 ? 18.242 6.909 -6.987 1.00 91.25 85 LEU A CA 1
ATOM 711 C C . LEU A 1 85 ? 18.224 7.783 -8.244 1.00 91.25 85 LEU A C 1
ATOM 713 O O . LEU A 1 85 ? 19.028 7.588 -9.150 1.00 91.25 85 LEU A O 1
ATOM 717 N N . SER A 1 86 ? 17.366 8.801 -8.270 1.00 87.56 86 SER A N 1
ATOM 718 C CA . SER A 1 86 ? 17.237 9.713 -9.410 1.00 87.56 86 SER A CA 1
ATOM 719 C C . SER A 1 86 ? 18.509 10.536 -9.647 1.00 87.56 86 SER A C 1
ATOM 721 O O . SER A 1 86 ? 18.832 10.841 -10.792 1.00 87.56 86 SER A O 1
ATOM 723 N N . LYS A 1 87 ? 19.266 10.854 -8.588 1.00 89.88 87 LYS A N 1
ATOM 724 C CA . LYS A 1 87 ? 20.568 11.542 -8.680 1.00 89.88 87 LYS A CA 1
ATOM 725 C C . LYS A 1 87 ? 21.707 10.635 -9.141 1.00 89.88 87 LYS A C 1
ATOM 727 O O . LYS A 1 87 ? 22.693 11.133 -9.670 1.00 89.88 87 LYS A O 1
ATOM 732 N N . SER A 1 88 ? 21.586 9.324 -8.939 1.00 84.62 88 SER A N 1
ATOM 733 C CA . SER A 1 88 ? 22.625 8.360 -9.311 1.00 84.62 88 SER A CA 1
ATOM 734 C C . SER A 1 88 ? 22.757 8.181 -10.827 1.00 84.62 88 SER A C 1
ATOM 736 O O . SER A 1 88 ? 23.743 7.606 -11.267 1.00 84.62 88 SER A O 1
ATOM 738 N N . HIS A 1 89 ? 21.775 8.629 -11.624 1.00 77.94 89 HIS A N 1
ATOM 739 C CA . HIS A 1 89 ? 21.666 8.437 -13.084 1.00 77.94 89 HIS A CA 1
ATOM 740 C C . HIS A 1 89 ? 21.703 6.977 -13.585 1.00 77.94 89 HIS A C 1
ATOM 742 O O . HIS A 1 89 ? 21.497 6.732 -14.773 1.00 77.94 89 HIS A O 1
ATOM 748 N N . GLU A 1 90 ? 21.896 6.010 -12.695 1.00 82.31 90 GLU A N 1
ATOM 749 C CA . GLU A 1 90 ? 21.846 4.580 -12.963 1.00 82.31 90 GLU A CA 1
ATOM 750 C C . GLU A 1 90 ? 20.443 4.021 -12.713 1.00 82.31 90 GLU A C 1
ATOM 752 O O . GLU A 1 90 ? 19.650 4.561 -11.935 1.00 82.31 90 GLU A O 1
ATOM 757 N N . ASN A 1 91 ? 20.125 2.911 -13.381 1.00 84.44 91 ASN A N 1
ATOM 758 C CA . ASN A 1 91 ? 18.895 2.188 -13.088 1.00 84.44 91 ASN A CA 1
ATOM 759 C C . ASN A 1 91 ? 18.978 1.593 -11.672 1.00 84.44 91 ASN A C 1
ATOM 761 O O . ASN A 1 91 ? 20.009 1.017 -11.320 1.00 84.44 91 ASN A O 1
ATOM 765 N N . PRO A 1 92 ? 17.903 1.683 -10.867 1.00 90.69 92 PRO A N 1
ATOM 766 C CA . PRO A 1 92 ? 17.894 1.095 -9.535 1.00 90.69 92 PRO A CA 1
ATOM 767 C C . PRO A 1 92 ? 18.098 -0.419 -9.619 1.00 90.69 92 PRO A C 1
ATOM 769 O O . PRO A 1 92 ? 17.571 -1.067 -10.526 1.00 90.69 92 PRO A O 1
ATOM 772 N N . SER A 1 93 ? 18.844 -0.982 -8.668 1.00 92.44 93 SER A N 1
ATOM 773 C CA . SER A 1 93 ? 19.015 -2.432 -8.577 1.00 92.44 93 SER A CA 1
ATOM 774 C C . SER A 1 93 ? 17.672 -3.133 -8.353 1.00 92.44 93 SER A C 1
ATOM 776 O O . SER A 1 93 ? 16.715 -2.538 -7.845 1.00 92.44 93 SER A O 1
ATOM 778 N N . LEU A 1 94 ? 17.604 -4.420 -8.703 1.00 90.25 94 LEU A N 1
ATOM 779 C CA . LEU A 1 94 ? 16.389 -5.211 -8.505 1.00 90.25 94 LEU A CA 1
ATOM 780 C C . LEU A 1 94 ? 15.983 -5.261 -7.024 1.00 90.25 94 LEU A C 1
ATOM 782 O O . LEU A 1 94 ? 14.808 -5.084 -6.719 1.00 90.25 94 LEU A O 1
ATOM 786 N N . ASP A 1 95 ? 16.950 -5.407 -6.115 1.00 91.94 95 ASP A N 1
ATOM 787 C CA . ASP A 1 95 ? 16.707 -5.414 -4.666 1.00 91.94 95 ASP A CA 1
ATOM 788 C C . ASP A 1 95 ? 16.130 -4.077 -4.178 1.00 91.94 95 ASP A C 1
ATOM 790 O O . ASP A 1 95 ? 15.232 -4.045 -3.334 1.00 91.94 95 ASP A O 1
ATOM 794 N N . ALA A 1 96 ? 16.602 -2.958 -4.740 1.00 93.38 96 ALA A N 1
ATOM 795 C CA . ALA A 1 96 ? 16.062 -1.640 -4.428 1.00 93.38 96 ALA A CA 1
ATOM 796 C C . ALA A 1 96 ? 14.617 -1.499 -4.928 1.00 93.38 96 ALA A C 1
ATOM 798 O O . ALA A 1 96 ? 13.765 -0.996 -4.197 1.00 93.38 96 ALA A O 1
ATOM 799 N N . ILE A 1 97 ? 14.315 -1.978 -6.140 1.00 93.44 97 ILE A N 1
ATOM 800 C CA . ILE A 1 97 ? 12.940 -2.010 -6.661 1.00 93.44 97 ILE A CA 1
ATOM 801 C C . ILE A 1 97 ? 12.049 -2.881 -5.779 1.00 93.44 97 ILE A C 1
ATOM 803 O O . ILE A 1 97 ? 10.948 -2.469 -5.429 1.00 93.44 97 ILE A O 1
ATOM 807 N N . GLU A 1 98 ? 12.511 -4.068 -5.405 1.00 93.31 98 GLU A N 1
ATOM 808 C CA . GLU A 1 98 ? 11.775 -4.989 -4.546 1.00 93.31 98 GLU A CA 1
ATOM 809 C C . GLU A 1 98 ? 11.415 -4.346 -3.200 1.00 93.31 98 GLU A C 1
ATOM 811 O O . GLU A 1 98 ? 10.256 -4.405 -2.773 1.00 93.31 98 GLU A O 1
ATOM 816 N N . HIS A 1 99 ? 12.381 -3.675 -2.574 1.00 94.56 99 HIS A N 1
ATOM 817 C CA . HIS A 1 99 ? 12.159 -2.936 -1.339 1.00 94.56 99 HIS A CA 1
ATOM 818 C C . HIS A 1 99 ? 11.123 -1.816 -1.521 1.00 94.56 99 HIS A C 1
ATOM 820 O O . HIS A 1 99 ? 10.167 -1.728 -0.749 1.00 94.56 99 HIS A O 1
ATOM 826 N N . LEU A 1 100 ? 11.251 -1.025 -2.592 1.00 95.88 100 LEU A N 1
ATOM 827 C CA . LEU A 1 100 ? 10.313 0.052 -2.911 1.00 95.88 100 LEU A CA 1
ATOM 828 C C . LEU A 1 100 ? 8.893 -0.481 -3.146 1.00 95.88 100 LEU A C 1
ATOM 830 O O . LEU A 1 100 ? 7.943 0.071 -2.598 1.00 95.88 100 LEU A O 1
ATOM 834 N N . ILE A 1 101 ? 8.716 -1.576 -3.892 1.00 96.00 101 ILE A N 1
ATOM 835 C CA . ILE A 1 101 ? 7.390 -2.180 -4.093 1.00 96.00 101 ILE A CA 1
ATOM 836 C C . ILE A 1 101 ? 6.771 -2.573 -2.748 1.00 96.00 101 ILE A C 1
ATOM 838 O O . ILE A 1 101 ? 5.595 -2.292 -2.505 1.00 96.00 101 ILE A O 1
ATOM 842 N N . HIS A 1 102 ? 7.546 -3.227 -1.880 1.00 93.94 102 HIS A N 1
ATOM 843 C CA . HIS A 1 102 ? 7.054 -3.682 -0.585 1.00 93.94 102 HIS A CA 1
ATOM 844 C C . HIS A 1 102 ? 6.562 -2.512 0.275 1.00 93.94 102 HIS A C 1
ATOM 846 O O . HIS A 1 102 ? 5.441 -2.553 0.784 1.00 93.94 102 HIS A O 1
ATOM 852 N N . GLU A 1 103 ? 7.354 -1.448 0.402 1.00 95.50 103 GLU A N 1
ATOM 853 C CA . GLU A 1 103 ? 6.933 -0.253 1.136 1.00 95.50 103 GLU A CA 1
ATOM 854 C C . GLU A 1 103 ? 5.708 0.402 0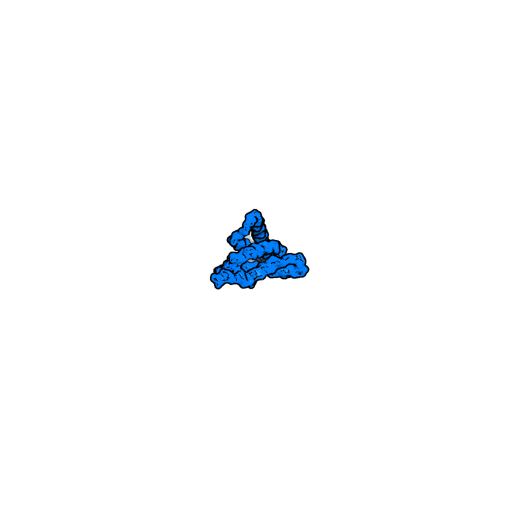.499 1.00 95.50 103 GLU A C 1
ATOM 856 O O . GLU A 1 103 ? 4.751 0.747 1.199 1.00 95.50 103 GLU A O 1
ATOM 861 N N . PHE A 1 104 ? 5.712 0.521 -0.831 1.00 97.38 104 PHE A N 1
ATOM 862 C CA . PHE A 1 104 ? 4.650 1.172 -1.581 1.00 97.38 104 PHE A CA 1
ATOM 863 C C . PHE A 1 104 ? 3.297 0.496 -1.359 1.00 97.38 104 PHE A C 1
ATOM 865 O O . PHE A 1 104 ? 2.320 1.180 -1.057 1.00 97.38 104 PHE A O 1
ATOM 872 N N . ILE A 1 105 ? 3.238 -0.839 -1.419 1.00 96.69 105 ILE A N 1
ATOM 873 C CA . ILE A 1 105 ? 2.011 -1.612 -1.160 1.00 96.69 105 ILE A CA 1
ATOM 874 C C . ILE A 1 105 ? 1.456 -1.324 0.243 1.00 96.69 105 ILE A C 1
ATOM 876 O O . ILE A 1 105 ? 0.240 -1.244 0.416 1.00 96.69 105 ILE A O 1
ATOM 880 N N . VAL A 1 106 ? 2.324 -1.131 1.240 1.00 95.38 106 VAL A N 1
ATOM 881 C CA . VAL A 1 106 ? 1.906 -0.900 2.630 1.00 95.38 106 VAL A CA 1
ATOM 882 C C . VAL A 1 106 ? 1.273 0.478 2.817 1.00 95.38 106 VAL A C 1
ATOM 884 O O . VAL A 1 106 ? 0.257 0.592 3.507 1.00 95.38 106 VAL A O 1
ATOM 887 N N . PHE A 1 107 ? 1.857 1.536 2.245 1.00 96.44 107 PHE A N 1
ATOM 888 C CA . PHE A 1 107 ? 1.367 2.897 2.484 1.00 96.44 107 PHE A CA 1
ATOM 889 C C . PHE A 1 107 ? 0.445 3.445 1.392 1.00 96.44 107 PHE A C 1
ATOM 891 O O . PHE A 1 107 ? -0.128 4.516 1.627 1.00 96.44 107 PHE A O 1
ATOM 898 N N . TYR A 1 108 ? 0.306 2.780 0.238 1.00 96.75 108 TYR A N 1
ATOM 899 C CA . TYR A 1 108 ? -0.388 3.309 -0.941 1.00 96.75 108 TYR A CA 1
ATOM 900 C C . TYR A 1 108 ? -1.763 3.900 -0.617 1.00 96.75 108 TYR A C 1
ATOM 902 O O . TYR A 1 108 ? -2.623 3.295 0.025 1.00 96.75 108 TYR A O 1
ATOM 910 N N . CYS A 1 109 ? -1.988 5.115 -1.105 1.00 94.44 109 CYS A N 1
ATOM 911 C CA . CYS A 1 109 ? -3.272 5.785 -1.075 1.00 94.44 109 CYS A CA 1
ATOM 912 C C . CYS A 1 109 ? -3.529 6.458 -2.423 1.00 94.44 109 CYS A C 1
ATOM 914 O O . CYS A 1 109 ? -2.840 7.412 -2.795 1.00 94.44 109 CYS A O 1
ATOM 916 N N . LYS A 1 110 ? -4.601 6.028 -3.100 1.00 90.75 110 LYS A N 1
ATOM 917 C CA . LYS A 1 110 ? -5.074 6.564 -4.388 1.00 90.75 110 LYS A CA 1
ATOM 918 C C . LYS A 1 110 ? -5.097 8.097 -4.456 1.00 90.75 110 LYS A C 1
ATOM 920 O O . LYS A 1 110 ? -4.797 8.672 -5.492 1.00 90.75 110 LYS A O 1
ATOM 925 N N . ALA A 1 111 ? -5.440 8.766 -3.353 1.00 89.81 111 ALA A N 1
ATOM 926 C CA . ALA A 1 111 ? -5.561 10.223 -3.302 1.00 89.81 111 ALA A CA 1
ATOM 927 C C . ALA A 1 111 ? -4.220 10.981 -3.232 1.00 89.81 111 ALA A C 1
ATOM 929 O O . ALA A 1 111 ? -4.216 12.197 -3.397 1.00 89.81 111 ALA A O 1
ATOM 930 N N . LYS A 1 112 ? -3.103 10.309 -2.919 1.00 92.56 112 LYS A N 1
ATOM 931 C CA . LYS A 1 112 ? -1.814 10.962 -2.614 1.00 92.56 112 LYS A CA 1
ATOM 932 C C . LYS A 1 112 ? -0.635 10.449 -3.430 1.00 92.56 112 LYS A C 1
ATOM 934 O O . LYS A 1 112 ? 0.352 11.165 -3.569 1.00 92.56 112 LYS A O 1
ATOM 939 N N . ASP A 1 113 ? -0.708 9.213 -3.912 1.00 95.44 113 ASP A N 1
ATOM 940 C CA . ASP A 1 113 ? 0.476 8.463 -4.340 1.00 95.44 113 ASP A CA 1
ATOM 941 C C . ASP A 1 113 ? 0.543 8.231 -5.861 1.00 95.44 113 ASP A C 1
ATOM 943 O O . ASP A 1 113 ? 1.347 7.437 -6.332 1.00 95.44 113 ASP A O 1
ATOM 947 N N . THR A 1 114 ? -0.244 8.977 -6.641 1.00 93.00 114 THR A N 1
ATOM 948 C CA . THR A 1 114 ? -0.291 8.952 -8.117 1.00 93.00 114 THR A CA 1
ATOM 949 C C . THR A 1 114 ? 1.088 9.135 -8.764 1.00 93.00 114 THR A C 1
ATOM 951 O O . THR A 1 114 ? 1.495 8.356 -9.619 1.00 93.00 114 THR A O 1
ATOM 954 N N . GLN A 1 115 ? 1.859 10.145 -8.353 1.00 93.56 115 GLN A N 1
ATOM 955 C CA . GLN A 1 115 ? 3.184 10.395 -8.942 1.00 93.56 115 GLN A CA 1
ATOM 956 C C . GLN A 1 115 ? 4.193 9.291 -8.593 1.00 93.56 115 GLN A C 1
ATOM 958 O O . GLN A 1 115 ? 4.969 8.873 -9.451 1.00 93.56 115 GLN A O 1
ATOM 963 N N . ARG A 1 116 ? 4.142 8.778 -7.358 1.00 95.88 116 ARG A N 1
ATOM 964 C CA . ARG A 1 116 ? 4.987 7.668 -6.890 1.00 95.88 116 ARG A CA 1
ATOM 965 C C . ARG A 1 116 ? 4.669 6.368 -7.630 1.00 95.88 116 ARG A C 1
ATOM 967 O O . ARG A 1 116 ? 5.595 5.664 -8.023 1.00 95.88 116 ARG A O 1
ATOM 974 N N . LEU A 1 117 ? 3.381 6.093 -7.859 1.00 96.31 117 LEU A N 1
ATOM 975 C CA . LEU A 1 117 ? 2.915 4.962 -8.662 1.00 96.31 117 LEU A CA 1
ATOM 976 C C . LEU A 1 117 ? 3.442 5.064 -10.091 1.00 96.31 117 LEU A C 1
ATOM 978 O O . LEU A 1 117 ? 4.046 4.121 -10.582 1.00 96.31 117 LEU A O 1
ATOM 982 N N . ASN A 1 118 ? 3.299 6.229 -10.723 1.00 94.94 118 ASN A N 1
ATOM 983 C CA . ASN A 1 118 ? 3.812 6.460 -12.069 1.00 94.94 118 ASN A CA 1
ATOM 984 C C . ASN A 1 118 ? 5.328 6.245 -12.163 1.00 94.94 118 ASN A C 1
ATOM 986 O O . ASN A 1 118 ? 5.795 5.579 -13.086 1.00 94.94 118 ASN A O 1
ATOM 990 N N . TRP A 1 119 ? 6.104 6.759 -11.204 1.00 95.38 119 TRP A N 1
ATOM 991 C CA . TRP A 1 119 ? 7.547 6.517 -11.165 1.00 95.38 119 TRP A CA 1
ATOM 992 C C . TRP A 1 119 ? 7.861 5.023 -11.026 1.00 95.38 119 TRP A C 1
ATOM 994 O O . TRP A 1 119 ? 8.653 4.493 -11.803 1.00 95.38 119 TRP A O 1
ATOM 1004 N N . LEU A 1 120 ? 7.203 4.327 -10.094 1.00 96.38 120 LEU A N 1
ATOM 1005 C CA . LEU A 1 120 ? 7.425 2.900 -9.861 1.00 96.38 120 LEU A CA 1
ATOM 1006 C C . LEU A 1 120 ? 7.061 2.073 -11.101 1.00 96.38 120 LEU A C 1
ATOM 1008 O O . LEU A 1 120 ? 7.882 1.293 -11.576 1.00 96.38 120 LEU A O 1
ATOM 1012 N N . SER A 1 121 ? 5.884 2.310 -11.683 1.00 96.56 121 SER A N 1
ATOM 1013 C CA . SER A 1 121 ? 5.421 1.681 -12.925 1.00 96.56 121 SER A CA 1
ATOM 1014 C C . SER A 1 121 ? 6.420 1.873 -14.070 1.00 96.56 121 SER A C 1
ATOM 1016 O O . SER A 1 121 ? 6.708 0.924 -14.798 1.00 96.56 121 SER A O 1
ATOM 1018 N N . GLN A 1 122 ? 7.012 3.066 -14.214 1.00 95.06 122 GLN A N 1
ATOM 1019 C CA . GLN A 1 122 ? 8.060 3.293 -15.213 1.00 95.06 122 GLN A CA 1
ATOM 1020 C C . GLN A 1 122 ? 9.302 2.432 -14.962 1.00 95.06 122 GLN A C 1
ATOM 1022 O O . GLN A 1 122 ? 9.843 1.872 -15.915 1.00 95.06 122 GLN A O 1
ATOM 1027 N N . GLN A 1 123 ? 9.766 2.313 -13.713 1.00 95.00 123 GLN A N 1
ATOM 1028 C CA . GLN A 1 123 ? 10.933 1.478 -13.404 1.00 95.00 123 GLN A CA 1
ATOM 1029 C C . GLN A 1 123 ? 10.657 -0.006 -13.664 1.00 95.00 123 GLN A C 1
ATOM 1031 O O . GLN A 1 123 ? 11.506 -0.691 -14.232 1.00 95.00 123 GLN A O 1
ATOM 1036 N N . LEU A 1 124 ? 9.453 -0.485 -13.333 1.00 94.94 124 LEU A N 1
ATOM 1037 C CA . LEU A 1 124 ? 9.045 -1.861 -13.618 1.00 94.94 124 LEU A CA 1
ATOM 1038 C C . LEU A 1 124 ? 9.049 -2.144 -15.123 1.00 94.94 124 LEU A C 1
ATOM 1040 O O . LEU A 1 124 ? 9.616 -3.140 -15.559 1.00 94.94 124 LEU A O 1
ATOM 1044 N N . VAL A 1 125 ? 8.477 -1.245 -15.929 1.00 95.19 125 VAL A N 1
ATOM 1045 C CA . VAL A 1 125 ? 8.457 -1.395 -17.393 1.00 95.19 125 VAL A CA 1
ATOM 1046 C C . VAL A 1 125 ? 9.873 -1.393 -17.977 1.00 95.19 125 VAL A C 1
ATOM 1048 O O . VAL A 1 125 ? 10.158 -2.189 -18.871 1.00 95.19 125 VAL A O 1
ATOM 1051 N N . LYS A 1 126 ? 10.778 -0.544 -17.470 1.00 94.06 126 LYS A N 1
ATOM 1052 C CA . LYS A 1 126 ? 12.185 -0.509 -17.914 1.00 94.06 126 LYS A CA 1
ATOM 1053 C C . LYS A 1 126 ? 12.925 -1.818 -17.645 1.00 94.06 126 LYS A C 1
ATOM 1055 O O . LYS A 1 126 ? 13.794 -2.184 -18.427 1.00 94.06 126 LYS A O 1
ATOM 1060 N N . GLN A 1 127 ? 12.593 -2.508 -16.556 1.00 93.06 127 GLN A N 1
ATOM 1061 C CA . GLN A 1 127 ? 13.256 -3.745 -16.133 1.00 93.06 127 GLN A CA 1
ATOM 1062 C C . GLN A 1 127 ? 12.404 -4.996 -16.385 1.00 93.06 127 GLN A C 1
ATOM 1064 O O . GLN A 1 127 ? 12.649 -6.047 -15.789 1.00 93.06 127 GLN A O 1
ATOM 1069 N N . LYS A 1 128 ? 11.413 -4.907 -17.286 1.00 92.69 128 LYS A N 1
ATOM 1070 C CA . LYS A 1 128 ? 10.449 -5.984 -17.556 1.00 92.69 128 LYS A CA 1
ATOM 1071 C C . LYS A 1 128 ? 11.106 -7.325 -17.885 1.00 92.69 128 LYS A C 1
ATOM 1073 O O . LYS A 1 128 ? 10.621 -8.356 -17.442 1.00 92.69 128 LYS A O 1
ATOM 1078 N N . ASP A 1 129 ? 12.237 -7.302 -18.590 1.00 91.50 129 ASP A N 1
ATOM 1079 C CA . ASP A 1 129 ? 12.952 -8.508 -19.021 1.00 91.50 129 ASP A CA 1
ATOM 1080 C C . ASP A 1 129 ? 13.608 -9.266 -17.856 1.00 91.50 129 ASP A C 1
ATOM 1082 O O . ASP A 1 129 ? 13.840 -10.466 -17.956 1.00 91.50 129 ASP A O 1
ATOM 1086 N N . ILE A 1 130 ? 13.892 -8.577 -16.747 1.00 91.00 130 ILE A N 1
ATOM 1087 C CA . ILE A 1 130 ? 14.442 -9.169 -15.519 1.00 91.00 130 ILE A CA 1
ATOM 1088 C C . ILE A 1 130 ? 13.301 -9.599 -14.589 1.00 91.00 130 ILE A C 1
ATOM 1090 O O . ILE A 1 130 ? 13.365 -10.649 -13.949 1.00 91.00 130 ILE A O 1
ATOM 1094 N N . ILE A 1 131 ? 12.241 -8.789 -14.522 1.00 92.25 131 ILE A N 1
ATOM 1095 C CA . ILE A 1 131 ? 11.097 -9.001 -13.628 1.00 92.25 131 ILE A CA 1
ATOM 1096 C C . ILE A 1 131 ? 10.191 -10.136 -14.122 1.00 92.25 131 ILE A C 1
ATOM 1098 O O . ILE A 1 131 ? 9.731 -10.933 -13.308 1.00 92.25 131 ILE A O 1
ATOM 1102 N N . GLY A 1 132 ? 9.951 -10.243 -15.431 1.00 91.25 132 GLY A N 1
ATOM 1103 C CA . GLY A 1 132 ? 9.114 -11.286 -16.035 1.00 91.25 132 GLY A CA 1
ATOM 1104 C C . GLY A 1 132 ? 9.494 -12.701 -15.586 1.00 91.25 132 GLY A C 1
ATOM 1105 O O . GLY A 1 132 ? 8.647 -13.398 -15.023 1.00 91.25 132 GLY A O 1
ATOM 1106 N N . PRO A 1 133 ? 10.779 -13.090 -15.693 1.00 90.56 133 PRO A N 1
ATOM 1107 C CA . PRO A 1 133 ? 11.268 -14.350 -15.149 1.00 90.56 133 PRO A CA 1
ATOM 1108 C C . PRO A 1 133 ? 10.994 -14.556 -13.664 1.00 90.56 133 PRO A C 1
ATOM 1110 O O . PRO A 1 133 ? 10.582 -15.640 -13.249 1.00 90.56 133 PRO A O 1
ATOM 1113 N N . LYS A 1 134 ? 11.168 -13.510 -12.850 1.00 90.00 134 LYS A N 1
ATOM 1114 C CA . LYS A 1 134 ? 10.944 -13.583 -11.402 1.00 90.00 134 LYS A CA 1
ATOM 1115 C C . LYS A 1 134 ? 9.490 -13.868 -11.050 1.00 90.00 134 LYS A C 1
ATOM 1117 O O . LYS A 1 134 ? 9.249 -14.633 -10.122 1.00 90.00 134 LYS A O 1
ATOM 1122 N N . VAL A 1 135 ? 8.538 -13.326 -11.810 1.00 90.12 135 VAL A N 1
ATOM 1123 C CA . VAL A 1 135 ? 7.102 -13.600 -11.629 1.00 90.12 135 VAL A CA 1
ATOM 1124 C C . VAL A 1 135 ? 6.785 -15.086 -11.815 1.00 90.12 135 VAL A C 1
ATOM 1126 O O . VAL A 1 135 ? 5.953 -15.627 -11.087 1.00 90.12 135 VAL A O 1
ATOM 1129 N N . ILE A 1 136 ? 7.470 -15.758 -12.741 1.00 87.50 136 ILE A N 1
ATOM 1130 C CA . ILE A 1 136 ? 7.289 -17.193 -12.990 1.00 87.50 136 ILE A CA 1
ATOM 1131 C C . ILE A 1 136 ? 7.993 -18.012 -11.906 1.00 87.50 136 ILE A C 1
ATOM 1133 O O . ILE A 1 136 ? 7.387 -18.915 -11.337 1.00 87.50 136 ILE A O 1
ATOM 1137 N N . THR A 1 137 ? 9.252 -17.690 -11.589 1.00 87.50 137 THR A N 1
ATOM 1138 C CA . THR A 1 137 ? 10.065 -18.486 -10.652 1.00 87.50 137 THR A CA 1
ATOM 1139 C C . THR A 1 137 ? 9.674 -18.312 -9.182 1.00 87.50 137 THR A C 1
ATOM 1141 O O . THR A 1 137 ? 9.817 -19.245 -8.400 1.00 87.50 137 THR A O 1
ATOM 1144 N N . ASP A 1 138 ? 9.200 -17.127 -8.791 1.00 86.62 138 ASP A N 1
ATOM 1145 C CA . ASP A 1 138 ? 8.769 -16.791 -7.429 1.00 86.62 138 ASP A CA 1
ATOM 1146 C C . ASP A 1 138 ? 7.339 -16.251 -7.470 1.00 86.62 138 ASP A C 1
ATOM 1148 O O . ASP A 1 138 ? 7.043 -15.073 -7.233 1.00 86.62 138 ASP A O 1
ATOM 1152 N N . THR A 1 139 ? 6.432 -17.159 -7.820 1.00 79.50 139 THR A N 1
ATOM 1153 C CA . THR A 1 139 ? 5.027 -16.843 -8.051 1.00 79.50 139 THR A CA 1
ATOM 1154 C C . THR A 1 139 ? 4.359 -16.252 -6.813 1.00 79.50 139 THR A C 1
ATOM 1156 O O . THR A 1 139 ? 3.494 -15.402 -6.943 1.00 79.50 139 THR A O 1
ATOM 1159 N N . ASN A 1 140 ? 4.748 -16.625 -5.594 1.00 86.12 140 ASN A N 1
ATOM 1160 C CA . ASN A 1 140 ? 4.047 -16.128 -4.406 1.00 86.12 140 ASN A CA 1
ATOM 1161 C C . ASN A 1 140 ? 4.329 -14.646 -4.133 1.00 86.12 140 ASN A C 1
ATOM 1163 O O . ASN A 1 140 ? 3.402 -13.901 -3.813 1.00 86.12 140 ASN A O 1
ATOM 1167 N N . HIS A 1 141 ? 5.576 -14.195 -4.285 1.00 90.38 141 HIS A N 1
ATOM 1168 C CA . HIS A 1 141 ? 5.929 -12.810 -3.974 1.00 90.38 141 HIS A CA 1
ATOM 1169 C C . HIS A 1 141 ? 5.806 -11.908 -5.198 1.00 90.38 141 HIS A C 1
ATOM 1171 O O . HIS A 1 141 ? 5.134 -10.877 -5.136 1.00 90.38 141 HIS A O 1
ATOM 1177 N N . TRP A 1 142 ? 6.422 -12.279 -6.322 1.00 92.88 142 TRP A N 1
ATOM 1178 C CA . TRP A 1 142 ? 6.481 -11.410 -7.496 1.00 92.88 142 TRP A CA 1
ATOM 1179 C C . TRP A 1 142 ? 5.143 -11.309 -8.225 1.00 92.88 142 TRP A C 1
ATOM 1181 O O . TRP A 1 142 ? 4.774 -10.205 -8.625 1.00 92.88 142 TRP A O 1
ATOM 1191 N N . LEU A 1 143 ? 4.358 -12.390 -8.318 1.00 92.25 143 LEU A N 1
ATOM 1192 C CA . LEU A 1 143 ? 3.008 -12.293 -8.887 1.00 92.25 143 LEU A CA 1
ATOM 1193 C C . LEU A 1 143 ? 2.111 -11.407 -8.023 1.00 92.25 143 LEU A C 1
ATOM 1195 O O . LEU A 1 143 ? 1.416 -10.548 -8.558 1.00 92.25 143 LEU A O 1
ATOM 1199 N N . TYR A 1 144 ? 2.139 -11.585 -6.696 1.00 93.81 144 TYR A N 1
ATOM 1200 C CA . TYR A 1 144 ? 1.351 -10.762 -5.777 1.00 93.81 144 TYR A CA 1
ATOM 1201 C C . TYR A 1 144 ? 1.720 -9.281 -5.906 1.00 93.81 144 TYR A C 1
ATOM 1203 O O . TYR A 1 144 ? 0.845 -8.432 -6.061 1.00 93.81 144 TYR A O 1
ATOM 1211 N N . ARG A 1 145 ? 3.021 -8.977 -5.916 1.00 95.00 145 ARG A N 1
ATOM 1212 C CA . ARG A 1 145 ? 3.545 -7.620 -6.096 1.00 95.00 145 ARG A CA 1
ATOM 1213 C C . ARG A 1 145 ? 3.062 -6.990 -7.396 1.00 95.00 145 ARG A C 1
ATOM 1215 O O . ARG A 1 145 ? 2.484 -5.907 -7.359 1.00 95.00 145 ARG A O 1
ATOM 1222 N N . ILE A 1 146 ? 3.259 -7.669 -8.528 1.00 95.31 146 ILE A N 1
ATOM 1223 C CA . ILE A 1 146 ? 2.827 -7.159 -9.834 1.00 95.31 146 ILE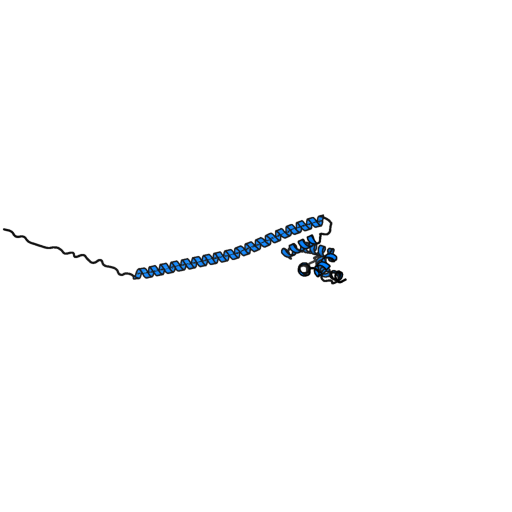 A CA 1
ATOM 1224 C C . ILE A 1 146 ? 1.311 -6.994 -9.868 1.00 95.31 146 ILE A C 1
ATOM 1226 O O . ILE A 1 146 ? 0.841 -5.926 -10.245 1.00 95.31 146 ILE A O 1
ATOM 1230 N N . LYS A 1 147 ? 0.544 -7.973 -9.376 1.00 95.12 147 LYS A N 1
ATOM 1231 C CA . LYS A 1 147 ? -0.914 -7.868 -9.260 1.00 95.12 147 LYS A CA 1
ATOM 1232 C C . LYS A 1 147 ? -1.333 -6.605 -8.499 1.00 95.12 147 LYS A C 1
ATOM 1234 O O . LYS A 1 147 ? -2.136 -5.841 -9.025 1.00 95.12 147 LYS A O 1
ATOM 1239 N N . CYS A 1 148 ? -0.776 -6.352 -7.312 1.00 96.56 148 CYS A N 1
ATOM 1240 C CA . CYS A 1 148 ? -1.102 -5.155 -6.532 1.00 96.56 148 CYS A CA 1
ATOM 1241 C C . CYS A 1 148 ? -0.794 -3.867 -7.302 1.00 96.56 148 CYS A C 1
ATOM 1243 O O . CYS A 1 148 ? -1.618 -2.956 -7.340 1.00 96.56 148 CYS A O 1
ATOM 1245 N N . ILE A 1 149 ? 0.372 -3.788 -7.951 1.00 97.06 149 ILE A N 1
ATOM 1246 C CA . ILE A 1 149 ? 0.731 -2.605 -8.736 1.00 97.06 149 ILE A CA 1
ATOM 1247 C C . ILE A 1 149 ? -0.225 -2.416 -9.922 1.00 97.06 149 ILE A C 1
ATOM 1249 O O . ILE A 1 149 ? -0.653 -1.291 -10.180 1.00 97.06 149 ILE A O 1
ATOM 1253 N N . LEU A 1 150 ? -0.615 -3.481 -10.625 1.00 96.88 150 LEU A N 1
ATOM 1254 C CA . LEU A 1 150 ? -1.581 -3.392 -11.725 1.00 96.88 150 LEU A CA 1
ATOM 1255 C C . LEU A 1 150 ? -2.966 -2.951 -11.236 1.00 96.88 150 LEU A C 1
ATOM 1257 O O . LEU A 1 150 ? -3.570 -2.077 -11.853 1.00 96.88 150 LEU A O 1
ATOM 1261 N N . GLU A 1 151 ? -3.436 -3.463 -10.096 1.00 96.94 151 GLU A N 1
ATOM 1262 C CA . GLU A 1 151 ? -4.680 -3.006 -9.460 1.00 96.94 151 GLU A CA 1
ATOM 1263 C C . GLU A 1 151 ? -4.628 -1.508 -9.117 1.00 96.94 151 GLU A C 1
ATOM 1265 O O . GLU A 1 151 ? -5.597 -0.779 -9.348 1.00 96.94 151 GLU A O 1
ATOM 1270 N N . PHE A 1 152 ? -3.489 -1.009 -8.628 1.00 96.94 152 PHE A N 1
ATOM 1271 C CA . PHE A 1 152 ? -3.308 0.420 -8.362 1.00 96.94 152 PHE A CA 1
ATOM 1272 C C . PHE A 1 152 ? -3.353 1.262 -9.644 1.00 96.94 152 PHE A C 1
ATOM 1274 O O . PHE A 1 152 ? -3.994 2.314 -9.649 1.00 96.94 152 PHE A O 1
ATOM 1281 N N . ASN A 1 153 ? -2.731 0.793 -10.731 1.00 96.19 153 ASN A N 1
ATOM 1282 C CA . ASN A 1 153 ? -2.769 1.460 -12.038 1.00 96.19 153 ASN A CA 1
ATOM 1283 C C . ASN A 1 153 ? -4.194 1.482 -12.621 1.00 96.19 153 ASN A C 1
ATOM 1285 O O . ASN A 1 153 ? -4.629 2.512 -13.129 1.00 96.19 153 ASN A O 1
ATOM 1289 N N . ILE A 1 154 ? -4.964 0.395 -12.486 1.00 95.12 154 ILE A N 1
ATOM 1290 C CA . ILE A 1 154 ? -6.385 0.366 -12.876 1.00 95.12 154 ILE A CA 1
ATOM 1291 C C . ILE A 1 154 ? -7.177 1.390 -12.061 1.00 95.12 154 ILE A C 1
ATOM 1293 O O . ILE A 1 154 ? -7.914 2.198 -12.625 1.00 95.12 154 ILE A O 1
ATOM 1297 N N . SER A 1 155 ? -6.981 1.423 -10.740 1.00 93.25 155 SER A N 1
ATOM 1298 C CA . SER A 1 155 ? -7.670 2.395 -9.891 1.00 93.25 155 SER A CA 1
ATOM 1299 C C . SER A 1 155 ? -7.306 3.842 -10.247 1.00 93.25 155 SER A C 1
ATOM 1301 O O . SER A 1 155 ? -8.152 4.738 -10.173 1.00 93.25 155 SER A O 1
ATOM 1303 N N . GLU A 1 156 ? -6.057 4.098 -10.641 1.00 90.94 156 GLU A N 1
ATOM 1304 C CA . GLU A 1 156 ? -5.625 5.402 -11.144 1.00 90.94 156 GLU A CA 1
ATOM 1305 C C . GLU A 1 156 ? -6.360 5.774 -12.438 1.00 90.94 156 GLU A C 1
ATOM 1307 O O . GLU A 1 156 ? -6.921 6.869 -12.512 1.00 90.94 156 GLU A O 1
ATOM 1312 N N . LEU A 1 157 ? -6.454 4.852 -13.401 1.00 91.81 157 LEU A N 1
ATOM 1313 C CA . LEU A 1 157 ? -7.183 5.060 -14.657 1.00 91.81 157 LEU A CA 1
ATOM 1314 C C . LEU A 1 157 ? -8.664 5.378 -14.426 1.00 91.81 157 LEU A C 1
ATOM 1316 O O . LEU A 1 157 ? -9.186 6.322 -15.019 1.00 91.81 157 LEU A O 1
ATOM 1320 N N . GLU A 1 158 ? -9.326 4.677 -13.503 1.00 90.38 158 GLU A N 1
ATOM 1321 C CA . GLU A 1 158 ? -10.705 4.995 -13.104 1.00 90.38 158 GLU A CA 1
ATOM 1322 C C . GLU A 1 158 ? -10.835 6.428 -12.567 1.00 90.38 158 GLU A C 1
ATOM 1324 O O . GLU A 1 158 ? -11.812 7.119 -12.838 1.00 90.38 158 GLU A O 1
ATOM 1329 N N . SER A 1 159 ? -9.841 6.904 -11.808 1.00 86.56 159 SER A N 1
ATOM 1330 C CA . SER A 1 159 ? -9.822 8.277 -11.280 1.00 86.56 159 SER A CA 1
ATOM 1331 C C . SER A 1 159 ? -9.601 9.329 -12.368 1.00 86.56 159 SER A C 1
ATOM 1333 O O . SER A 1 159 ? -9.989 10.490 -12.196 1.00 86.56 159 SER A O 1
ATOM 1335 N N . MET A 1 160 ? -8.926 8.943 -13.452 1.00 85.81 160 MET A N 1
ATOM 1336 C CA . MET A 1 160 ? -8.594 9.795 -14.592 1.00 85.81 160 MET A CA 1
ATOM 1337 C C . MET A 1 160 ? -9.697 9.831 -15.653 1.00 85.81 160 MET A C 1
ATOM 1339 O O . MET A 1 160 ? -9.667 10.716 -16.507 1.00 85.81 160 MET A O 1
ATOM 1343 N N . ALA A 1 161 ? -10.683 8.933 -15.592 1.00 82.50 161 ALA A N 1
ATOM 1344 C CA . ALA A 1 161 ? -11.821 8.930 -16.502 1.00 82.50 161 ALA A CA 1
ATOM 1345 C C . ALA A 1 161 ? -12.508 10.313 -16.522 1.00 82.50 161 ALA A C 1
ATOM 1347 O O . ALA A 1 161 ? -12.980 10.812 -15.500 1.00 82.50 161 ALA A O 1
ATOM 1348 N N . GLY A 1 162 ? -12.516 10.961 -17.691 1.00 75.19 162 GLY A N 1
ATOM 1349 C CA . GLY A 1 162 ? -13.085 12.301 -17.883 1.00 75.19 162 GLY A CA 1
ATOM 1350 C C . GLY A 1 162 ? -12.173 13.481 -17.514 1.00 75.19 162 GLY A C 1
ATOM 1351 O O . GLY A 1 162 ? -12.610 14.625 -17.613 1.00 75.19 162 GLY A O 1
ATOM 1352 N N . LYS A 1 163 ? -10.914 13.248 -17.117 1.00 82.75 163 LYS A N 1
ATOM 1353 C CA . LYS A 1 163 ? -9.909 14.295 -16.845 1.00 82.75 163 LYS A CA 1
ATOM 1354 C C . LYS A 1 163 ? -8.843 14.317 -17.945 1.00 82.75 163 LYS A C 1
ATOM 1356 O O . LYS A 1 163 ? -8.461 13.271 -18.459 1.00 82.75 163 LYS A O 1
ATOM 1361 N N . GLN A 1 164 ? -8.297 15.494 -18.264 1.00 74.62 164 GLN A N 1
ATOM 1362 C CA . GLN A 1 164 ? -7.131 15.646 -19.154 1.00 74.62 164 GLN A CA 1
ATOM 1363 C C . GLN A 1 164 ? -5.822 15.270 -18.428 1.00 74.62 164 GLN A C 1
ATOM 1365 O O . GLN A 1 164 ? -4.921 16.090 -18.274 1.00 74.62 164 GLN A O 1
ATOM 1370 N N . ALA A 1 165 ? -5.737 14.043 -17.913 1.00 79.00 165 ALA A N 1
ATOM 1371 C CA . ALA A 1 165 ? -4.545 13.514 -17.258 1.00 79.00 165 ALA A CA 1
ATOM 1372 C C . ALA A 1 165 ? -3.859 12.475 -18.156 1.00 79.00 165 ALA A C 1
ATOM 1374 O O . ALA A 1 165 ? -4.516 11.770 -18.921 1.00 79.00 165 ALA A O 1
ATOM 1375 N N . SER A 1 166 ? -2.530 12.382 -18.076 1.00 83.50 166 SER A N 1
ATOM 1376 C CA . SER A 1 166 ? -1.775 11.398 -18.856 1.00 83.50 166 SER A CA 1
ATOM 1377 C C . SER A 1 166 ? -2.058 9.984 -18.350 1.00 83.50 166 SER A C 1
ATOM 1379 O O . SER A 1 166 ? -1.703 9.647 -17.225 1.00 83.50 166 SER A O 1
ATOM 1381 N N . ILE A 1 167 ? -2.650 9.154 -19.209 1.00 90.81 167 ILE A N 1
ATOM 1382 C CA . ILE A 1 167 ? -2.916 7.729 -18.950 1.00 90.81 167 ILE A CA 1
ATOM 1383 C C . ILE A 1 167 ? -1.795 6.808 -19.457 1.00 90.81 167 ILE A C 1
ATOM 1385 O O . ILE A 1 167 ? -1.893 5.589 -19.341 1.00 90.81 167 ILE A O 1
ATOM 1389 N N . ALA A 1 168 ? -0.738 7.373 -20.050 1.00 91.75 168 ALA A N 1
ATOM 1390 C CA . ALA A 1 168 ? 0.249 6.609 -20.809 1.00 91.75 168 ALA A CA 1
ATOM 1391 C C . ALA A 1 168 ? 1.004 5.583 -19.950 1.00 91.75 168 ALA A C 1
ATOM 1393 O O . ALA A 1 168 ? 1.193 4.446 -20.373 1.00 91.75 168 ALA A O 1
ATOM 1394 N N . ILE A 1 169 ? 1.417 5.966 -18.738 1.00 93.69 169 ILE A N 1
ATOM 1395 C CA . ILE A 1 169 ? 2.217 5.099 -17.862 1.00 93.69 169 ILE A CA 1
ATOM 1396 C C 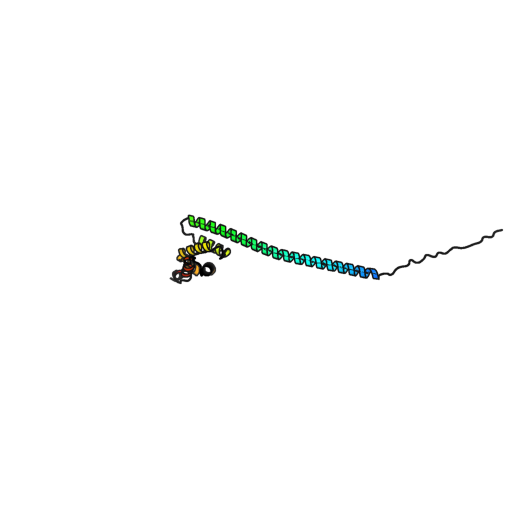. ILE A 1 169 ? 1.372 3.957 -17.278 1.00 93.69 169 ILE A C 1
ATOM 1398 O O . ILE A 1 169 ? 1.800 2.810 -17.431 1.00 93.69 169 ILE A O 1
ATOM 1402 N N . PRO A 1 170 ? 0.179 4.202 -16.690 1.00 93.75 170 PRO A N 1
ATOM 1403 C CA . PRO A 1 170 ? -0.662 3.110 -16.206 1.00 93.75 170 PRO A CA 1
ATOM 1404 C C . PRO A 1 170 ? -1.073 2.134 -17.310 1.00 93.75 170 PRO A C 1
ATOM 1406 O O . PRO A 1 170 ? -1.004 0.921 -17.113 1.00 93.75 170 PRO A O 1
ATOM 1409 N N . MET A 1 171 ? -1.417 2.643 -18.500 1.00 94.62 171 MET A N 1
ATOM 1410 C CA . MET A 1 171 ? -1.738 1.799 -19.656 1.00 94.62 171 MET A CA 1
ATOM 1411 C C . MET A 1 171 ? -0.540 0.966 -20.106 1.00 94.62 171 MET A C 1
ATOM 1413 O O . MET A 1 171 ? -0.689 -0.227 -20.357 1.00 94.62 171 MET A O 1
ATOM 1417 N N . ARG A 1 172 ? 0.658 1.562 -20.169 1.00 95.81 172 ARG A N 1
ATOM 1418 C CA . ARG A 1 172 ? 1.864 0.840 -20.582 1.00 95.81 172 ARG A CA 1
ATOM 1419 C C . ARG A 1 172 ? 2.240 -0.261 -19.594 1.00 95.81 172 ARG A C 1
ATOM 1421 O O . ARG A 1 172 ? 2.656 -1.333 -20.020 1.00 95.81 172 ARG A O 1
ATOM 1428 N N . ALA A 1 173 ? 2.099 -0.013 -18.293 1.00 95.12 173 ALA A N 1
ATOM 1429 C CA . ALA A 1 173 ? 2.339 -1.029 -17.272 1.00 95.12 173 ALA A CA 1
ATOM 1430 C C . ALA A 1 173 ? 1.376 -2.218 -17.426 1.00 95.12 173 ALA A C 1
ATOM 1432 O O . ALA A 1 173 ? 1.817 -3.365 -17.375 1.00 95.12 173 ALA A O 1
ATOM 1433 N N . LEU A 1 174 ? 0.090 -1.945 -17.677 1.00 96.19 174 LEU A N 1
ATOM 1434 C CA . LEU A 1 174 ? -0.909 -2.982 -17.942 1.00 96.19 174 LEU A CA 1
ATOM 1435 C C . LEU A 1 174 ? -0.583 -3.777 -19.203 1.00 96.19 174 LEU A C 1
ATOM 1437 O O . LEU A 1 174 ? -0.536 -4.998 -19.140 1.00 96.19 174 LEU A O 1
ATOM 1441 N N . GLU A 1 175 ? -0.308 -3.105 -20.318 1.00 95.94 175 GLU A N 1
ATOM 1442 C CA . GLU A 1 175 ? 0.041 -3.754 -21.586 1.00 95.94 175 GLU A CA 1
ATOM 1443 C C . GLU A 1 175 ? 1.239 -4.702 -21.429 1.00 95.94 175 GLU A C 1
ATOM 1445 O O . GLU A 1 175 ? 1.193 -5.845 -21.871 1.00 95.94 175 GLU A O 1
ATOM 1450 N N . VAL A 1 176 ? 2.292 -4.246 -20.748 1.00 95.50 176 VAL A N 1
ATOM 1451 C CA . VAL A 1 176 ? 3.531 -5.008 -20.572 1.00 95.50 176 VAL A CA 1
ATOM 1452 C C . VAL A 1 176 ? 3.327 -6.235 -19.684 1.00 95.50 176 VAL A C 1
ATOM 1454 O O . VAL A 1 176 ? 3.698 -7.331 -20.076 1.00 95.50 176 VAL A O 1
ATOM 1457 N N . PHE A 1 177 ? 2.745 -6.080 -18.495 1.00 94.38 177 PHE A N 1
ATOM 1458 C CA . PHE A 1 177 ? 2.651 -7.183 -17.527 1.00 94.38 177 PHE A CA 1
ATOM 1459 C C . PHE A 1 177 ? 1.399 -8.058 -17.695 1.00 94.38 177 PHE A C 1
ATOM 1461 O O . PHE A 1 177 ? 1.198 -8.995 -16.931 1.00 94.38 177 PHE A O 1
ATOM 1468 N N . THR A 1 178 ? 0.545 -7.770 -18.678 1.00 93.44 178 THR A N 1
ATOM 1469 C CA . THR A 1 178 ? -0.530 -8.690 -19.096 1.00 93.44 178 THR A CA 1
ATOM 1470 C C . THR A 1 178 ? -0.231 -9.371 -20.432 1.00 93.44 178 THR A C 1
ATOM 1472 O O . THR A 1 178 ? -0.893 -10.351 -20.772 1.00 93.44 178 THR A O 1
ATOM 1475 N N . GLY A 1 179 ? 0.778 -8.894 -21.169 1.00 91.44 179 GLY A N 1
ATOM 1476 C CA . GLY A 1 179 ? 1.285 -9.531 -22.378 1.00 91.44 179 GLY A CA 1
ATOM 1477 C C . GLY A 1 179 ? 2.071 -10.808 -22.077 1.00 91.44 179 GLY A C 1
ATOM 1478 O O . GLY A 1 179 ? 2.774 -10.903 -21.072 1.00 91.44 179 GLY A O 1
ATOM 1479 N N . ALA A 1 180 ? 1.965 -11.802 -22.963 1.00 86.56 180 ALA A N 1
ATOM 1480 C CA . ALA A 1 180 ? 2.726 -13.050 -22.849 1.00 86.56 180 ALA A CA 1
ATOM 1481 C C . ALA A 1 180 ? 4.233 -12.848 -23.114 1.00 86.56 180 ALA A C 1
ATOM 1483 O O . ALA A 1 180 ? 5.062 -13.564 -22.558 1.00 86.56 180 ALA A O 1
ATOM 1484 N N . ASP A 1 181 ? 4.601 -11.804 -23.869 1.00 86.75 181 ASP A N 1
ATOM 1485 C CA . ASP A 1 181 ? 5.974 -11.513 -24.307 1.00 86.75 181 ASP A CA 1
ATOM 1486 C C . ASP A 1 181 ? 6.973 -11.371 -23.150 1.00 86.75 181 ASP A C 1
ATOM 1488 O O . ASP A 1 181 ? 8.145 -11.732 -23.278 1.00 86.75 181 ASP A O 1
ATOM 1492 N N . VAL A 1 182 ? 6.512 -10.846 -22.014 1.00 88.00 182 VAL A N 1
ATOM 1493 C CA . VAL A 1 182 ? 7.327 -10.659 -20.805 1.00 88.00 182 VAL A CA 1
ATOM 1494 C C . VAL A 1 182 ? 7.643 -11.982 -20.108 1.00 88.00 182 VAL A C 1
ATOM 1496 O O . VAL A 1 182 ? 8.645 -12.082 -19.400 1.00 88.00 182 VAL A O 1
ATOM 1499 N N . TYR A 1 183 ? 6.818 -13.002 -20.327 1.00 87.12 183 TYR A N 1
ATOM 1500 C CA . TYR A 1 183 ? 6.878 -14.291 -19.644 1.00 87.12 183 TYR A CA 1
ATOM 1501 C C . TYR A 1 183 ? 7.472 -15.396 -20.530 1.00 87.12 183 TYR A C 1
ATOM 1503 O O . TYR A 1 183 ? 8.135 -16.302 -20.025 1.00 87.12 183 TYR A O 1
ATOM 1511 N N . ASP A 1 184 ? 7.328 -15.280 -21.851 1.00 78.38 184 ASP A N 1
ATOM 1512 C CA . ASP A 1 184 ? 7.754 -16.297 -22.820 1.00 78.38 184 ASP A CA 1
ATOM 1513 C C . ASP A 1 184 ? 9.272 -16.547 -22.828 1.00 78.38 184 ASP A C 1
ATOM 1515 O O . ASP A 1 184 ? 9.721 -17.653 -23.130 1.00 78.38 184 ASP A O 1
ATOM 1519 N N . LYS A 1 185 ? 10.085 -15.564 -22.416 1.00 63.84 185 LYS A N 1
ATOM 1520 C CA . LYS A 1 185 ? 11.552 -15.709 -22.307 1.00 63.84 185 LYS A CA 1
ATOM 1521 C C . LYS A 1 185 ? 12.005 -16.744 -21.265 1.00 63.84 185 LYS A C 1
ATOM 1523 O O . LYS A 1 185 ? 13.190 -17.056 -21.216 1.00 63.84 185 LYS A O 1
ATOM 1528 N N . CYS A 1 186 ? 11.097 -17.269 -20.443 1.00 53.19 186 CYS A N 1
ATOM 1529 C CA . CYS A 1 186 ? 11.377 -18.339 -19.482 1.00 53.19 186 CYS A CA 1
ATOM 1530 C C . CYS A 1 186 ? 10.954 -19.734 -19.933 1.00 53.19 186 CYS A C 1
ATOM 1532 O O . CYS A 1 186 ? 11.259 -20.698 -19.235 1.00 53.19 186 CYS A O 1
ATOM 1534 N N . CYS A 1 187 ? 10.240 -19.846 -21.053 1.00 48.56 187 CYS A N 1
ATOM 1535 C CA . CYS A 1 187 ? 9.745 -21.118 -21.574 1.00 48.56 187 CYS A CA 1
ATOM 1536 C C . CYS A 1 187 ? 10.614 -21.688 -22.712 1.00 48.56 187 CYS A C 1
ATOM 1538 O O . CYS A 1 187 ? 10.183 -22.635 -23.369 1.00 48.56 187 CYS A O 1
ATOM 1540 N N . ALA A 1 188 ? 11.810 -21.130 -22.934 1.00 40.91 188 ALA A N 1
ATOM 1541 C CA . ALA A 1 188 ? 12.802 -21.597 -23.905 1.00 40.91 188 ALA A CA 1
ATOM 1542 C C . ALA A 1 188 ? 14.030 -22.203 -23.214 1.00 40.91 188 ALA A C 1
ATOM 1544 O O . ALA A 1 188 ? 14.465 -21.634 -22.186 1.00 40.91 188 ALA A O 1
#

Organism: NCBI:txid1979941

Radius of gyration: 43.55 Å; chains: 1; bounding box: 67×37×156 Å

Secondary structure (DSSP, 8-state):
--------------PPP------HHHHHHHHHHHHHHHHHHHHHHHHHHHHHHHHHHHHHHHHHHHHHHHHHHHHHHHHHHHHHHHHT-SPPPHHHHHHHHHHHHHH--TTT-HHHHHHHHHHHHHTHHHHHHHHHHTIIIIIHHHHHHHHHHHHHHHHHTTS----HHHHHHHHHHHSTHHHHTT--

pLDDT: mean 86.45, std 15.06, range [37.59, 98.44]

Foldseek 3Di:
DDDDDDDDPPDPDDDDDDDDPPPPVVVVVVVVVVVVVVVVVVVVVVVVVVVVVVVVVVVVVVVVVVLVVVLVVLVVVLVVLVVVCVVVVDQDDPVSLLVSLVSCLSNPDLVPCVVVLLVSLVSCLVCLLVLLQCCVVVVVRSVVSLVSSLVSLVSNVVVCVPHPDDNPSSVSSCCSVVDCVSNVVNVD

InterPro domains:
  IPR000048 IQ motif, EF-hand binding site [PF00612] (52-69)
  IPR044611 Ubiquitin-protein ligase E3A/B/C-like [PTHR45700] (16-160)

Sequence (188 aa):
MSNQMFGYFDGDFRRRPQQSLGGSHRETQRQQLLQKAAEERRDREELRRRTNCAIVIQSFIRGCLARKRQCSQMRKEYDDTIDRLSKSHENPSLDAIEHLIHEFIVFYCKAKDTQRLNWLSQQLVKQKDIIGPKVITDTNHWLYRIKCILEFNISELESMAGKQASIAIPMRALEVFTGADVYDKCCA